Protein AF-A0A9Q0M9B8-F1 (afdb_monomer_lite)

pLDDT: mean 82.97, std 12.27, range [39.94, 95.62]

InterPro domains:
  IPR013057 Amino acid transporter, transmembrane domain [PF01490] (15-236)

Sequence (260 aa):
MPIQSLDRLPPVGDKIPQFFVTTLFIFEGSSVSMSLYKTIRTHHHFRMTFGVLNVGELIVMLFYTSIGFLGYLQYGEDTEGTITSSLPASPLYDAVQLVYAVVVLGTYPIILYVPIQVLWNIIKQKVGPIINGNEWNGVKSQGGARLMIIELVFRALLVVATYLLSVVVPQLDLIISLVGAITSSSVAVMIPSILHTVTFWEQNSNRWARIRLLAVNLVLFAIGLTAFTLGIYFSVSDIIDSYRTIEFINETTLPSSSVG

Foldseek 3Di:
DPQPDPPLDDPCPDCVLLVVLLVLLLLPCQVVLVVVCVVDPDNVQCPDCNRPSNVVSVVSVVVVCVCVVVLCSVQPPNCALDSLVSDDDDPVSVVVVVVVVVVCVVCVVVVVVVVLVVVLLVVCVVCVCVPVPPPCPSPPPPDDPVSVVVSVVVVVVVVVVVVVVCVLFVGPSLVSLLCSLAPSLVPVFQVCLVCQLVVCVVVDPDPVVNVVSNVVSVVSNVVSVCSNVSSNVSSVVVRVVVVVVVVVCVVVVDDDDDPD

Radius of gyration: 24.09 Å; chains: 1; bounding box: 66×55×64 Å

Structure (mmCIF, N/CA/C/O backbone):
data_AF-A0A9Q0M9B8-F1
#
_entry.id   AF-A0A9Q0M9B8-F1
#
loop_
_atom_site.group_PDB
_atom_site.id
_atom_site.type_symbol
_atom_site.label_atom_id
_atom_site.label_alt_id
_atom_site.label_comp_id
_atom_site.label_asym_id
_atom_site.label_entity_id
_atom_site.label_seq_id
_atom_site.pdbx_PDB_ins_code
_atom_site.Cartn_x
_atom_site.Cartn_y
_atom_site.Cartn_z
_atom_site.occupancy
_atom_site.B_iso_or_equiv
_atom_site.auth_seq_id
_atom_site.auth_comp_id
_atom_site.auth_asym_id
_atom_site.auth_atom_id
_atom_site.pdbx_PDB_model_num
ATOM 1 N N . MET A 1 1 ? -18.359 22.771 19.800 1.00 44.75 1 MET A N 1
ATOM 2 C CA . MET A 1 1 ? -17.912 22.130 21.056 1.00 44.75 1 MET A CA 1
ATOM 3 C C . MET A 1 1 ? -16.524 22.662 21.378 1.00 44.75 1 MET A C 1
ATOM 5 O O . MET A 1 1 ? -15.771 22.855 20.430 1.00 44.75 1 MET A O 1
ATOM 9 N N . PRO A 1 2 ? -16.204 23.005 22.639 1.00 44.72 2 PRO A N 1
ATOM 10 C CA . PRO A 1 2 ? -14.882 23.513 22.973 1.00 44.72 2 PRO A CA 1
ATOM 11 C C . PRO A 1 2 ? -13.872 22.376 22.813 1.00 44.72 2 PRO A C 1
ATOM 13 O O . PRO A 1 2 ? -14.145 21.247 23.215 1.00 44.72 2 PRO A O 1
ATOM 16 N N . ILE A 1 3 ? -12.744 22.686 22.183 1.00 47.25 3 ILE A N 1
ATOM 17 C CA . ILE A 1 3 ? -11.628 21.772 21.939 1.00 47.25 3 ILE A CA 1
ATOM 18 C C . ILE A 1 3 ? -11.159 21.275 23.313 1.00 47.25 3 ILE A C 1
ATOM 20 O O . ILE A 1 3 ? -10.572 22.035 24.084 1.00 47.25 3 ILE A O 1
ATOM 24 N N . GLN A 1 4 ? -11.518 20.039 23.667 1.00 48.53 4 GLN A N 1
ATOM 25 C CA . GLN A 1 4 ? -11.123 19.422 24.929 1.00 48.53 4 GLN A CA 1
ATOM 26 C C . GLN A 1 4 ? -9.614 19.153 24.886 1.00 48.53 4 GLN A C 1
ATOM 28 O O . GLN A 1 4 ? -9.164 18.260 24.184 1.00 48.53 4 GLN A O 1
ATOM 33 N N . SER A 1 5 ? -8.871 19.999 25.610 1.00 45.53 5 SER A N 1
ATOM 34 C CA . SER A 1 5 ? -7.514 19.836 26.164 1.00 45.53 5 SER A CA 1
ATOM 35 C C . SER A 1 5 ? -6.510 18.966 25.389 1.00 45.53 5 SER A C 1
ATOM 37 O O . SER A 1 5 ? -6.614 17.742 25.354 1.00 45.53 5 SER A O 1
ATOM 39 N N . LEU A 1 6 ? -5.435 19.621 24.938 1.00 53.81 6 LEU A N 1
ATOM 40 C CA . LEU A 1 6 ? -4.228 19.084 24.286 1.00 53.81 6 LEU A CA 1
ATOM 41 C C . LEU A 1 6 ? -3.428 18.052 25.125 1.00 53.81 6 LEU A C 1
ATOM 43 O O . LEU A 1 6 ? -2.413 17.545 24.659 1.00 53.81 6 LEU A O 1
ATOM 47 N N . ASP A 1 7 ? -3.887 17.735 26.339 1.00 55.84 7 ASP A N 1
ATOM 48 C CA . ASP A 1 7 ? -3.242 16.828 27.300 1.00 55.84 7 ASP A CA 1
ATOM 49 C C . ASP A 1 7 ? -3.644 15.346 27.119 1.00 55.84 7 ASP A C 1
ATOM 51 O O . ASP A 1 7 ? -3.169 14.484 27.853 1.00 55.84 7 ASP A O 1
ATOM 55 N N . ARG A 1 8 ? -4.505 15.027 26.139 1.00 52.62 8 ARG A N 1
ATOM 56 C CA . ARG A 1 8 ? -4.912 13.652 25.766 1.00 52.62 8 ARG A CA 1
ATOM 57 C C . ARG A 1 8 ? -4.178 13.113 24.532 1.00 52.62 8 ARG A C 1
ATOM 59 O O . ARG A 1 8 ? -4.761 12.413 23.707 1.00 52.62 8 ARG A O 1
ATOM 66 N N . LEU A 1 9 ? -2.913 13.486 24.346 1.00 54.88 9 LEU A N 1
ATOM 67 C CA . LEU A 1 9 ? -2.101 12.813 23.335 1.00 54.88 9 LEU A CA 1
ATOM 68 C C . LEU A 1 9 ? -1.782 11.396 23.848 1.00 54.88 9 LEU A C 1
ATOM 70 O O . LEU A 1 9 ? -1.263 11.272 24.961 1.00 54.88 9 LEU A O 1
ATOM 74 N N . PRO A 1 10 ? -2.102 10.343 23.078 1.00 51.56 10 PRO A N 1
ATOM 75 C CA . PRO A 1 10 ? -1.989 8.970 23.538 1.00 51.56 10 PRO A CA 1
ATOM 76 C C . PRO A 1 10 ? -0.513 8.627 23.770 1.00 51.56 10 PRO A C 1
ATOM 78 O O . PRO A 1 10 ? 0.367 9.194 23.105 1.00 51.56 10 PRO A O 1
ATOM 81 N N . PRO A 1 11 ? -0.199 7.699 24.693 1.00 53.38 11 PRO A N 1
ATOM 82 C CA . PRO A 1 11 ? 1.156 7.195 24.843 1.00 53.38 11 PRO A CA 1
ATOM 83 C C . PRO A 1 11 ? 1.584 6.573 23.513 1.00 53.38 11 PRO A C 1
ATOM 85 O O . PRO A 1 11 ? 1.070 5.549 23.076 1.00 53.38 11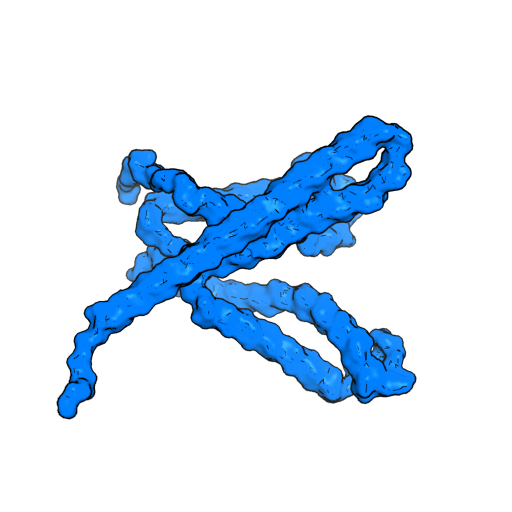 PRO A O 1
ATOM 88 N N . VAL A 1 12 ? 2.535 7.232 22.854 1.00 58.22 12 VAL A N 1
ATOM 89 C CA . VAL A 1 12 ? 2.936 6.950 21.472 1.00 58.22 12 VAL A CA 1
ATOM 90 C C . VAL A 1 12 ? 3.510 5.534 21.309 1.00 58.22 12 VAL A C 1
ATOM 92 O O . VAL A 1 12 ? 3.615 5.085 20.186 1.00 58.22 12 VAL A O 1
ATOM 95 N N . GLY A 1 13 ? 3.849 4.811 22.383 1.00 61.09 13 GLY A N 1
ATOM 96 C CA . GLY A 1 13 ? 4.767 3.664 22.381 1.00 61.09 13 GLY A CA 1
ATOM 97 C C . GLY A 1 13 ? 4.322 2.380 21.671 1.00 61.09 13 GLY A C 1
ATOM 98 O O . GLY A 1 13 ? 5.105 1.835 20.895 1.00 61.09 13 GLY A O 1
ATOM 99 N N . ASP A 1 14 ? 3.104 1.886 21.911 1.00 67.88 14 ASP A N 1
ATOM 100 C CA . ASP A 1 14 ? 2.801 0.474 21.603 1.00 67.88 14 ASP A CA 1
ATOM 101 C C . ASP A 1 14 ? 2.366 0.241 20.146 1.00 67.88 14 ASP A C 1
ATOM 103 O O . ASP A 1 14 ? 2.681 -0.790 19.557 1.00 67.88 14 ASP A O 1
ATOM 107 N N . LYS A 1 15 ? 1.722 1.231 19.513 1.00 74.06 15 LYS A N 1
ATOM 108 C CA . LYS A 1 15 ? 1.210 1.130 18.130 1.00 74.06 15 LYS A CA 1
ATOM 109 C C . LYS A 1 15 ? 2.114 1.769 17.067 1.00 74.06 15 LYS A C 1
ATOM 111 O O . LYS A 1 15 ? 1.730 1.829 15.897 1.00 74.06 15 LYS A O 1
ATOM 116 N N . ILE A 1 16 ? 3.323 2.225 17.424 1.00 80.50 16 ILE A N 1
ATOM 117 C CA . ILE A 1 16 ? 4.287 2.820 16.467 1.00 80.50 16 ILE A CA 1
ATOM 118 C C . ILE A 1 16 ? 4.542 1.911 15.261 1.00 80.50 16 ILE A C 1
ATOM 120 O O . ILE A 1 16 ? 4.527 2.419 14.138 1.00 80.50 16 ILE A O 1
ATOM 124 N N . PRO A 1 17 ? 4.766 0.593 15.432 1.00 78.81 17 PRO A N 1
ATOM 125 C CA . PRO A 1 17 ? 5.054 -0.282 14.301 1.00 78.81 17 PRO A CA 1
ATOM 126 C C . PRO A 1 17 ? 3.867 -0.386 13.337 1.00 78.81 17 PRO A C 1
ATOM 128 O O . PRO A 1 17 ? 4.053 -0.253 12.127 1.00 78.81 17 PRO A O 1
ATOM 131 N N . GLN A 1 18 ? 2.648 -0.540 13.869 1.00 78.69 18 GLN A N 1
ATOM 132 C CA . GLN A 1 18 ? 1.418 -0.591 13.077 1.00 78.69 18 GLN A CA 1
ATOM 133 C C . GLN A 1 18 ? 1.201 0.731 12.324 1.00 78.69 18 GLN A C 1
ATOM 135 O O . GLN A 1 18 ? 0.954 0.722 11.118 1.00 78.69 18 GLN A O 1
ATOM 140 N N . PHE A 1 19 ? 1.378 1.872 13.004 1.00 83.88 19 PHE A N 1
ATOM 141 C CA . PHE A 1 19 ? 1.287 3.206 12.405 1.00 83.88 19 PHE A CA 1
ATOM 142 C C . PHE A 1 19 ? 2.315 3.418 11.290 1.00 83.88 19 PHE A C 1
ATOM 144 O O . PHE A 1 19 ? 1.967 3.899 10.210 1.00 83.88 19 PHE A O 1
ATOM 151 N N . PHE A 1 20 ? 3.576 3.054 11.531 1.00 83.62 20 PHE A N 1
ATOM 152 C CA . PHE A 1 20 ? 4.655 3.204 10.559 1.00 83.62 20 PHE A CA 1
ATOM 153 C C . PHE A 1 20 ? 4.349 2.432 9.276 1.00 83.62 20 PHE A C 1
ATOM 155 O O . PHE A 1 20 ? 4.458 2.975 8.178 1.00 83.62 20 PHE A O 1
ATOM 162 N N . VAL A 1 21 ? 3.908 1.184 9.412 1.00 83.94 21 VAL A N 1
ATOM 163 C CA . VAL A 1 21 ? 3.578 0.330 8.273 1.00 83.94 21 VAL A CA 1
ATOM 164 C C . VAL A 1 21 ? 2.341 0.826 7.527 1.00 83.94 21 VAL A C 1
ATOM 166 O O . VAL A 1 21 ? 2.370 0.915 6.301 1.00 83.94 21 VAL A O 1
ATOM 169 N N . THR A 1 22 ? 1.281 1.211 8.239 1.00 86.50 22 THR A N 1
ATOM 170 C CA . THR A 1 22 ? 0.085 1.797 7.618 1.00 86.50 22 THR A CA 1
ATOM 171 C C . THR A 1 22 ? 0.434 3.088 6.873 1.00 86.50 22 THR A C 1
ATOM 173 O O . THR A 1 22 ? -0.030 3.303 5.756 1.00 86.50 22 THR A O 1
ATOM 176 N N . THR A 1 23 ? 1.328 3.909 7.430 1.00 88.25 23 THR A N 1
ATOM 177 C CA . THR A 1 23 ? 1.835 5.122 6.774 1.00 88.25 23 THR A CA 1
ATOM 178 C C . THR A 1 23 ? 2.631 4.788 5.509 1.00 88.25 23 THR A C 1
ATOM 180 O O . THR A 1 23 ? 2.444 5.417 4.471 1.00 88.25 23 THR A O 1
ATOM 183 N N . LEU A 1 24 ? 3.491 3.767 5.545 1.00 85.69 24 LEU A N 1
ATOM 184 C CA . LEU A 1 24 ? 4.189 3.295 4.345 1.00 85.69 24 LEU A CA 1
ATOM 185 C C . LEU A 1 24 ? 3.225 2.762 3.277 1.00 85.69 24 LEU A C 1
ATOM 187 O O . LEU A 1 24 ? 3.506 2.890 2.087 1.00 85.69 24 LEU A O 1
ATOM 191 N N . PHE A 1 25 ? 2.104 2.167 3.685 1.00 86.88 25 PHE A N 1
ATOM 192 C CA . PHE A 1 25 ? 1.092 1.652 2.769 1.00 86.88 25 PHE A CA 1
ATOM 193 C C . PHE A 1 25 ? 0.305 2.761 2.064 1.00 86.88 25 PHE A C 1
ATOM 195 O O . PHE A 1 25 ? 0.138 2.697 0.850 1.00 86.88 25 PHE A O 1
ATOM 202 N N . ILE A 1 26 ? -0.119 3.812 2.774 1.00 87.94 26 ILE A N 1
ATOM 203 C CA . ILE A 1 26 ? -0.904 4.906 2.166 1.00 87.94 26 ILE A CA 1
ATOM 204 C C . ILE A 1 26 ? -0.119 5.739 1.139 1.00 87.94 26 ILE A C 1
ATOM 206 O O . ILE A 1 26 ? -0.736 6.357 0.275 1.00 87.94 26 ILE A O 1
ATOM 210 N N . PHE A 1 27 ? 1.216 5.748 1.221 1.00 85.25 27 PHE A N 1
ATOM 211 C CA . PHE A 1 27 ? 2.107 6.425 0.266 1.00 85.25 27 PHE A CA 1
ATOM 212 C C . PHE A 1 27 ? 2.654 5.483 -0.819 1.00 85.25 27 PHE A C 1
ATOM 214 O O . PHE A 1 27 ? 3.595 5.814 -1.543 1.00 85.25 27 PHE A O 1
ATOM 221 N N . GLU A 1 28 ? 2.091 4.281 -0.945 1.00 82.00 28 GLU A N 1
ATOM 222 C CA . GLU A 1 28 ? 2.480 3.327 -1.978 1.00 82.00 28 GLU A CA 1
ATOM 223 C C . GLU A 1 28 ? 1.782 3.666 -3.309 1.00 82.00 28 GLU A C 1
ATOM 225 O O . GLU A 1 28 ? 0.616 3.356 -3.530 1.00 82.00 28 GLU A O 1
ATOM 230 N N . GLY A 1 29 ? 2.507 4.328 -4.217 1.00 74.12 29 GLY A N 1
ATOM 231 C CA . GLY A 1 29 ? 2.035 4.691 -5.566 1.00 74.12 29 GLY A CA 1
ATOM 232 C C . GLY A 1 29 ? 2.851 4.064 -6.704 1.00 74.12 29 GLY A C 1
ATOM 233 O O . GLY A 1 29 ? 2.809 4.526 -7.852 1.00 74.12 29 GLY A O 1
ATOM 234 N N . SER A 1 30 ? 3.653 3.038 -6.405 1.00 73.44 30 SER A N 1
ATOM 235 C CA . SER A 1 30 ? 4.734 2.576 -7.285 1.00 73.44 30 SER A CA 1
ATOM 236 C C . SER A 1 30 ? 4.219 2.037 -8.627 1.00 73.44 30 SER A C 1
ATOM 238 O O . SER A 1 30 ? 4.758 2.376 -9.687 1.00 73.44 30 SER A O 1
ATOM 240 N N . SER A 1 31 ? 3.117 1.284 -8.602 1.00 70.81 31 SER A N 1
ATOM 241 C CA . SER A 1 31 ? 2.478 0.694 -9.784 1.00 70.81 31 SER A CA 1
ATOM 242 C C . SER A 1 31 ? 1.896 1.749 -10.735 1.00 70.81 31 SER A C 1
ATOM 244 O O . SER A 1 31 ? 2.038 1.644 -11.959 1.00 70.81 31 SER A O 1
ATOM 246 N N . VAL A 1 32 ? 1.308 2.813 -10.184 1.00 78.38 32 VAL A N 1
ATOM 247 C CA . VAL A 1 32 ? 0.697 3.898 -10.959 1.00 78.38 32 VAL A CA 1
ATOM 248 C C . VAL A 1 32 ? 1.766 4.821 -11.530 1.00 78.38 32 VAL A C 1
ATOM 250 O O . VAL A 1 32 ? 1.643 5.245 -12.680 1.00 78.38 32 VAL A O 1
ATOM 253 N N . SER A 1 33 ? 2.856 5.066 -10.794 1.00 81.12 33 SER A N 1
ATOM 254 C CA . SER A 1 33 ? 3.924 5.982 -11.212 1.00 81.12 33 SER A CA 1
ATOM 255 C C . SER A 1 33 ? 4.476 5.657 -12.608 1.00 81.12 33 SER A C 1
ATOM 257 O O . SER A 1 33 ? 4.617 6.547 -13.445 1.00 81.12 33 SER A O 1
ATOM 259 N N . MET A 1 34 ? 4.698 4.378 -12.925 1.00 82.56 34 MET A N 1
ATOM 260 C CA . MET A 1 34 ? 5.232 3.974 -14.228 1.00 82.56 34 MET A CA 1
ATOM 261 C C . MET A 1 34 ? 4.207 4.145 -15.358 1.00 82.56 34 MET A C 1
ATOM 263 O O . MET A 1 34 ? 4.559 4.543 -16.471 1.00 82.56 34 MET A O 1
ATOM 267 N N . SER A 1 35 ? 2.930 3.866 -15.089 1.00 80.75 35 SER A N 1
ATOM 268 C CA . SER A 1 35 ? 1.851 4.095 -16.060 1.00 80.75 35 SER A CA 1
ATOM 269 C C . SER A 1 35 ? 1.640 5.590 -16.334 1.00 80.75 35 SER A C 1
ATOM 271 O O . SER A 1 35 ? 1.487 6.008 -17.486 1.00 80.75 35 SER A O 1
ATOM 273 N N . LEU A 1 36 ? 1.744 6.409 -15.288 1.00 83.94 36 LEU A N 1
ATOM 274 C CA . LEU A 1 36 ? 1.644 7.856 -15.362 1.00 83.94 36 LEU A CA 1
ATOM 275 C C . LEU A 1 36 ? 2.835 8.452 -16.121 1.00 83.94 36 LEU A C 1
ATOM 277 O O . LEU A 1 36 ? 2.640 9.276 -17.013 1.00 83.94 36 LEU A O 1
ATOM 281 N N . TYR A 1 37 ? 4.054 7.971 -15.851 1.00 85.12 37 TYR A N 1
ATOM 282 C CA . TYR A 1 37 ? 5.265 8.387 -16.561 1.00 85.12 37 TYR A CA 1
ATOM 283 C C . TYR A 1 37 ? 5.132 8.217 -18.076 1.00 85.12 37 TYR A C 1
ATOM 285 O O . TYR A 1 37 ? 5.442 9.138 -18.829 1.00 85.12 37 TYR A O 1
ATOM 293 N N . LYS A 1 38 ? 4.604 7.068 -18.521 1.00 84.00 38 LYS A N 1
ATOM 294 C CA . LYS A 1 38 ? 4.381 6.772 -19.946 1.00 84.00 38 LYS A CA 1
ATOM 295 C C . LYS A 1 38 ? 3.348 7.687 -20.607 1.00 84.00 38 LYS A C 1
ATOM 297 O O . LYS A 1 38 ? 3.382 7.850 -21.821 1.00 84.00 38 LYS A O 1
ATOM 302 N N . THR A 1 39 ? 2.438 8.264 -19.828 1.00 85.88 39 THR A N 1
ATOM 303 C CA . THR A 1 39 ? 1.329 9.082 -20.339 1.00 85.88 39 THR A CA 1
ATOM 304 C C . THR A 1 39 ? 1.688 10.573 -20.399 1.00 85.88 39 THR A C 1
ATOM 306 O O . THR A 1 39 ? 1.111 11.330 -21.178 1.00 85.88 39 THR A O 1
ATOM 309 N N . ILE A 1 40 ? 2.662 11.024 -19.603 1.00 87.50 40 ILE A N 1
ATOM 310 C CA . ILE A 1 40 ? 3.034 12.440 -19.512 1.00 87.50 40 ILE A CA 1
ATOM 311 C C . ILE A 1 40 ? 3.847 12.889 -20.731 1.00 87.50 40 ILE A C 1
ATOM 313 O O . ILE A 1 40 ? 4.888 12.321 -21.048 1.00 87.50 40 ILE A O 1
ATOM 317 N N . ARG A 1 41 ? 3.426 14.001 -21.348 1.00 84.75 41 ARG A N 1
ATOM 318 C CA . ARG A 1 41 ? 4.076 14.603 -22.528 1.00 84.75 41 ARG A CA 1
ATOM 319 C C . ARG A 1 41 ? 5.542 14.995 -22.298 1.00 84.75 41 ARG A C 1
ATOM 321 O O . ARG A 1 41 ? 6.356 14.848 -23.202 1.00 84.75 41 ARG A O 1
ATOM 328 N N . THR A 1 42 ? 5.876 15.487 -21.102 1.00 86.50 42 THR A N 1
ATOM 329 C CA . THR A 1 42 ? 7.230 15.952 -20.757 1.00 86.50 42 THR A CA 1
ATOM 330 C C . THR A 1 42 ? 7.786 15.170 -19.574 1.00 86.50 42 THR A C 1
ATOM 332 O O . THR A 1 42 ? 7.571 15.524 -18.416 1.00 86.50 42 THR A O 1
ATOM 335 N N . HIS A 1 43 ? 8.551 14.120 -19.865 1.00 86.75 43 HIS A N 1
ATOM 336 C CA . HIS A 1 43 ? 9.122 13.222 -18.857 1.00 86.75 43 HIS A CA 1
ATOM 337 C C . HIS A 1 43 ? 10.082 13.914 -17.874 1.00 86.75 43 HIS A C 1
ATOM 339 O O . HIS A 1 43 ? 10.196 13.498 -16.724 1.00 86.75 43 HIS A O 1
ATOM 345 N N . HIS A 1 44 ? 10.740 15.001 -18.285 1.00 83.44 44 HIS A N 1
ATOM 346 C CA . HIS A 1 44 ? 11.653 15.756 -17.422 1.00 83.44 44 HIS A CA 1
ATOM 347 C C . HIS A 1 44 ? 10.938 16.372 -16.202 1.00 83.44 44 HIS A C 1
ATOM 349 O O . HIS A 1 44 ? 11.446 16.288 -15.087 1.00 83.44 44 HIS A O 1
ATOM 355 N N . HIS A 1 45 ? 9.719 16.899 -16.377 1.00 83.88 45 HIS A N 1
ATOM 356 C CA . HIS A 1 45 ? 8.917 17.473 -15.284 1.00 83.88 45 HIS A CA 1
ATOM 357 C C . HIS A 1 45 ? 8.336 16.420 -14.330 1.00 83.88 45 HIS A C 1
ATOM 359 O O . HIS A 1 45 ? 7.813 16.768 -13.276 1.00 83.88 45 HIS A O 1
ATOM 365 N N . PHE A 1 46 ? 8.420 15.132 -14.667 1.00 84.12 46 PHE A N 1
ATOM 366 C CA . PHE A 1 46 ? 7.903 14.069 -13.810 1.00 84.12 46 PHE A CA 1
ATOM 367 C C . PHE A 1 46 ? 8.732 13.890 -12.535 1.00 84.12 46 PHE A C 1
ATOM 369 O O . PHE A 1 46 ? 8.172 13.678 -11.465 1.00 84.12 46 PHE A O 1
ATOM 376 N N . ARG A 1 47 ? 10.064 14.000 -12.654 1.00 80.69 47 ARG A N 1
ATOM 377 C CA . ARG A 1 47 ? 11.032 13.681 -11.586 1.00 80.69 47 ARG A CA 1
ATOM 378 C C . ARG A 1 47 ? 11.644 14.907 -10.902 1.00 80.69 47 ARG A C 1
ATOM 380 O O . ARG A 1 47 ? 12.523 14.748 -10.061 1.00 80.69 47 ARG A O 1
ATOM 387 N N . MET A 1 48 ? 11.246 16.118 -11.289 1.00 86.25 48 MET A N 1
ATOM 388 C CA . MET A 1 48 ? 11.727 17.342 -10.640 1.00 86.25 48 MET A CA 1
ATOM 389 C C . MET A 1 48 ? 11.286 17.419 -9.177 1.00 86.25 48 MET A C 1
ATOM 391 O O . MET A 1 48 ? 10.264 16.849 -8.806 1.00 86.25 48 MET A O 1
ATOM 395 N N . THR A 1 49 ? 11.995 18.211 -8.367 1.00 83.19 49 THR A N 1
ATOM 396 C CA . THR A 1 49 ? 11.639 18.462 -6.960 1.00 83.19 49 THR A CA 1
ATOM 397 C C . THR A 1 49 ? 10.213 18.999 -6.801 1.00 83.19 49 THR A C 1
ATOM 399 O O . THR A 1 49 ? 9.488 18.519 -5.941 1.00 83.19 49 THR A O 1
ATOM 402 N N . PHE A 1 50 ? 9.785 19.913 -7.678 1.00 87.06 50 PHE A N 1
ATOM 403 C CA . PHE A 1 50 ? 8.395 20.386 -7.795 1.00 87.06 50 PHE A CA 1
ATOM 404 C C . PHE A 1 50 ? 7.678 19.759 -9.001 1.00 87.06 50 PHE A C 1
ATOM 406 O O . PHE A 1 50 ? 6.854 20.387 -9.662 1.00 87.06 50 PHE A O 1
ATOM 413 N N . GLY A 1 51 ? 8.068 18.535 -9.348 1.00 87.25 51 GLY A N 1
ATOM 414 C CA . GLY A 1 51 ? 7.497 17.779 -10.449 1.00 87.25 51 GLY A CA 1
ATOM 415 C C . GLY A 1 51 ? 6.145 17.167 -10.106 1.00 87.25 51 GLY A C 1
ATOM 416 O O . GLY A 1 51 ? 5.687 17.203 -8.964 1.00 87.25 51 GLY A O 1
ATOM 417 N N . VAL A 1 52 ? 5.529 16.556 -11.116 1.00 89.19 52 VAL A N 1
ATOM 418 C CA . VAL A 1 52 ? 4.174 15.986 -11.021 1.00 89.19 52 VAL A CA 1
ATOM 419 C C . VAL A 1 52 ? 4.054 14.973 -9.878 1.00 89.19 52 VAL A C 1
ATOM 421 O O . VAL A 1 52 ? 3.065 15.006 -9.152 1.00 89.19 52 VAL A O 1
ATOM 424 N N . LEU A 1 53 ? 5.065 14.117 -9.683 1.00 88.00 53 LEU A N 1
ATOM 425 C CA . LEU A 1 53 ? 5.054 13.120 -8.610 1.00 88.00 53 LEU A CA 1
ATOM 426 C C . LEU A 1 53 ? 5.093 13.754 -7.219 1.00 88.00 53 LEU A C 1
ATOM 428 O O . LEU A 1 53 ? 4.212 13.498 -6.410 1.00 88.00 53 LEU A O 1
ATOM 432 N N . ASN A 1 54 ? 6.086 14.604 -6.951 1.00 89.06 54 ASN A N 1
ATOM 433 C CA . ASN A 1 54 ? 6.284 15.164 -5.614 1.00 89.06 54 ASN A CA 1
ATOM 434 C C . ASN A 1 54 ? 5.130 16.080 -5.196 1.00 89.06 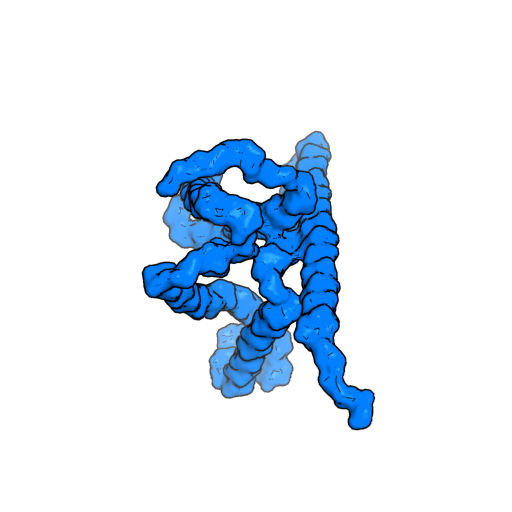54 ASN A C 1
ATOM 436 O O . ASN A 1 54 ? 4.719 16.057 -4.042 1.00 89.06 54 ASN A O 1
ATOM 440 N N . VAL A 1 55 ? 4.596 16.878 -6.128 1.00 91.75 55 VAL A N 1
ATOM 441 C CA . VAL A 1 55 ? 3.435 17.736 -5.849 1.00 91.75 55 VAL A CA 1
ATOM 442 C C . VAL A 1 55 ? 2.180 16.890 -5.633 1.00 91.75 55 VAL A C 1
ATOM 444 O O . VAL A 1 55 ? 1.414 17.182 -4.719 1.00 91.75 55 VAL A O 1
ATOM 447 N N . GLY A 1 56 ? 1.982 15.833 -6.428 1.00 89.81 56 GLY A N 1
ATOM 448 C CA . GLY A 1 56 ? 0.869 14.900 -6.249 1.00 89.81 56 GLY A CA 1
ATOM 449 C C . GLY A 1 56 ? 0.888 14.234 -4.873 1.00 89.81 56 GLY A C 1
ATOM 450 O O . GLY A 1 56 ? -0.095 14.321 -4.141 1.00 89.81 56 GLY A O 1
ATOM 451 N N . GLU A 1 57 ? 2.027 13.657 -4.488 1.00 90.06 57 GLU A N 1
ATOM 452 C CA . GLU A 1 57 ? 2.209 13.030 -3.173 1.00 90.06 57 GLU A CA 1
ATOM 453 C C . GLU A 1 57 ? 2.064 14.031 -2.021 1.00 90.06 57 GLU A C 1
ATOM 455 O O . GLU A 1 57 ? 1.449 13.718 -1.005 1.00 90.06 57 GLU A O 1
ATOM 460 N N . LEU A 1 58 ? 2.553 15.268 -2.177 1.00 92.56 58 LEU A N 1
ATOM 461 C CA . LEU A 1 58 ? 2.376 16.314 -1.167 1.00 92.56 58 LEU A CA 1
ATOM 462 C C . LEU A 1 58 ? 0.896 16.650 -0.947 1.00 92.56 58 LEU A C 1
ATOM 464 O O . LEU A 1 58 ? 0.462 16.804 0.193 1.00 92.56 58 LEU A O 1
ATOM 468 N N . ILE A 1 59 ? 0.112 16.758 -2.021 1.00 93.75 59 ILE A N 1
ATOM 469 C CA . ILE A 1 59 ? -1.329 17.014 -1.920 1.00 93.75 59 ILE A CA 1
ATOM 470 C C . ILE A 1 59 ? -2.003 15.863 -1.166 1.00 93.75 59 ILE A C 1
ATOM 472 O O . ILE A 1 59 ? -2.719 16.109 -0.197 1.00 93.75 59 ILE A O 1
ATOM 476 N N . VAL A 1 60 ? -1.732 14.616 -1.561 1.00 92.00 60 VAL A N 1
ATOM 477 C CA . VAL A 1 60 ? -2.284 13.418 -0.907 1.00 92.00 60 VAL A CA 1
ATOM 478 C C . VAL A 1 60 ? -1.909 13.375 0.578 1.00 92.00 60 VAL A C 1
ATOM 480 O O . VAL A 1 60 ? -2.782 13.195 1.427 1.00 92.00 60 VAL A O 1
ATOM 483 N N . MET A 1 61 ? -0.642 13.639 0.907 1.00 93.50 61 MET A N 1
ATOM 484 C CA . MET A 1 61 ? -0.144 13.718 2.281 1.00 93.50 61 MET A CA 1
ATOM 485 C C . MET A 1 61 ? -0.923 14.735 3.117 1.00 93.50 61 MET A C 1
ATOM 487 O O . MET A 1 61 ? -1.347 14.418 4.229 1.00 93.50 61 MET A O 1
ATOM 491 N N . LEU A 1 62 ? -1.139 15.945 2.593 1.00 95.44 62 LEU A N 1
ATOM 492 C CA . LEU A 1 62 ? -1.874 16.997 3.297 1.00 95.44 62 LEU A CA 1
ATOM 493 C C . LEU A 1 62 ? -3.337 16.612 3.527 1.00 95.44 62 LEU A C 1
ATOM 495 O O . LEU A 1 62 ? -3.856 16.842 4.621 1.00 95.44 62 LEU A O 1
ATOM 499 N N . PHE A 1 63 ? -3.986 16.001 2.533 1.00 94.12 63 PHE A N 1
ATOM 500 C CA . PHE A 1 63 ? -5.360 15.512 2.651 1.00 94.12 63 PHE A CA 1
ATOM 501 C C . PHE A 1 63 ? -5.485 14.419 3.716 1.00 94.12 63 PHE A C 1
ATOM 503 O O . PHE A 1 63 ? -6.300 14.555 4.629 1.00 94.12 63 PHE A O 1
ATOM 510 N N . TYR A 1 64 ? -4.663 13.370 3.648 1.00 92.00 64 TYR A N 1
ATOM 511 C CA . TYR A 1 64 ? -4.704 12.272 4.617 1.00 92.00 64 TYR A CA 1
ATOM 512 C C . TYR A 1 64 ? -4.362 12.737 6.031 1.00 92.00 64 TYR A C 1
ATOM 514 O O . TYR A 1 64 ? -5.070 12.384 6.973 1.00 92.00 64 TYR A O 1
ATOM 522 N N . THR A 1 65 ? -3.347 13.592 6.181 1.00 92.06 65 THR A N 1
ATOM 523 C CA . THR A 1 65 ? -2.965 14.138 7.492 1.00 92.06 65 THR A CA 1
ATOM 524 C C . THR A 1 65 ? -4.080 14.996 8.077 1.00 92.06 65 THR A C 1
ATOM 526 O O . THR A 1 65 ? -4.382 14.885 9.259 1.00 92.06 65 THR A O 1
ATOM 529 N N . SER A 1 66 ? -4.734 15.820 7.254 1.00 92.69 66 SER A N 1
ATOM 530 C CA . SER A 1 66 ? -5.829 16.685 7.699 1.00 92.69 66 SER A CA 1
ATOM 531 C C . SER A 1 66 ? -7.051 15.877 8.133 1.00 92.69 66 SER A C 1
ATOM 533 O O . SER A 1 66 ? -7.612 16.149 9.190 1.00 92.69 66 SER A O 1
ATOM 535 N N . ILE A 1 67 ? -7.442 14.855 7.365 1.00 90.56 67 ILE A N 1
ATOM 536 C CA . ILE A 1 67 ? -8.559 13.970 7.726 1.00 90.56 67 ILE A CA 1
ATOM 537 C C . ILE A 1 67 ? -8.231 13.174 8.995 1.00 90.56 67 ILE A C 1
ATOM 539 O O . ILE A 1 67 ? -9.060 13.123 9.899 1.00 90.56 67 ILE A O 1
ATOM 543 N N . GLY A 1 68 ? -7.025 12.603 9.096 1.00 88.75 68 GLY A N 1
ATOM 544 C CA . GLY A 1 68 ? -6.592 11.866 10.286 1.00 88.75 68 GLY A CA 1
ATOM 545 C C . GLY A 1 68 ? -6.540 12.748 11.535 1.00 88.75 68 GLY A C 1
ATOM 546 O O . GLY A 1 68 ? -7.065 12.372 12.580 1.00 88.75 68 GLY A O 1
ATOM 547 N N . PHE A 1 69 ? -5.984 13.955 11.416 1.00 89.44 69 PHE A N 1
ATOM 548 C CA . PHE A 1 69 ? -5.891 14.912 12.517 1.00 89.44 69 PHE A CA 1
ATOM 549 C C . PHE A 1 69 ? -7.266 15.408 12.980 1.00 89.44 69 PHE A C 1
ATOM 551 O O . PHE A 1 69 ? -7.555 15.389 14.174 1.00 89.44 69 PHE A O 1
ATOM 558 N N . LEU A 1 70 ? -8.136 15.820 12.051 1.00 89.50 70 LEU A N 1
ATOM 559 C CA . LEU A 1 70 ? -9.492 16.273 12.382 1.00 89.50 70 LEU A CA 1
ATOM 560 C C . LEU A 1 70 ? -10.359 15.135 12.934 1.00 89.50 70 LEU A C 1
ATOM 562 O O . LEU A 1 70 ? -11.139 15.364 13.855 1.00 89.50 70 LEU A O 1
ATOM 566 N N . GLY A 1 71 ? -10.206 13.918 12.403 1.00 87.81 71 GLY A N 1
ATOM 567 C CA . GLY A 1 71 ? -10.881 12.727 12.914 1.00 87.81 71 GLY A CA 1
ATOM 568 C C . GLY A 1 71 ? -10.494 12.439 14.362 1.00 87.81 71 GLY A C 1
ATOM 569 O O . GLY A 1 71 ? -11.372 12.296 15.211 1.00 87.81 71 GLY A O 1
ATOM 570 N N . TYR A 1 72 ? -9.194 12.466 14.664 1.00 85.69 72 TYR A N 1
ATOM 571 C CA . TYR A 1 72 ? -8.707 12.279 16.029 1.00 85.69 72 TYR A CA 1
ATOM 572 C C . TYR A 1 72 ? -9.168 13.396 16.976 1.00 85.69 72 TYR A C 1
ATOM 574 O O . TYR A 1 72 ? -9.578 13.118 18.097 1.00 85.69 72 TYR A O 1
ATOM 582 N N . LEU A 1 73 ? -9.176 14.661 16.536 1.00 87.19 73 LEU A N 1
ATOM 583 C CA . LEU A 1 73 ? -9.682 15.770 17.358 1.00 87.19 73 LEU A CA 1
ATOM 584 C C . LEU A 1 73 ? -11.169 15.638 17.715 1.00 87.19 73 LEU A C 1
ATOM 586 O O . LEU A 1 73 ? -11.590 16.164 18.745 1.00 87.19 73 LEU A O 1
ATOM 590 N N . GLN A 1 74 ? -11.963 14.985 16.865 1.00 85.19 74 GLN A N 1
ATOM 591 C CA . GLN A 1 74 ? -13.400 14.828 17.075 1.00 85.19 74 GLN A CA 1
ATOM 592 C C . GLN A 1 74 ? -13.739 13.649 17.998 1.00 85.19 74 GLN A C 1
ATOM 594 O O . GLN A 1 74 ? -14.640 13.787 18.824 1.00 85.19 74 GLN A O 1
ATOM 599 N N . TYR A 1 75 ? -13.051 12.512 17.847 1.00 83.62 75 TYR A N 1
ATOM 600 C CA . TYR A 1 75 ? -13.383 11.258 18.545 1.00 83.62 75 TYR A CA 1
ATOM 601 C C . TYR A 1 75 ? -12.397 10.880 19.660 1.00 83.62 75 TYR A C 1
ATOM 603 O O . TYR A 1 75 ? -12.748 10.123 20.559 1.00 83.62 75 TYR A O 1
ATOM 611 N N . GLY A 1 76 ? -11.183 11.434 19.659 1.00 83.06 76 GLY A N 1
ATOM 612 C CA . GLY A 1 76 ? -10.156 11.136 20.657 1.00 83.06 76 GLY A CA 1
ATOM 613 C C . GLY A 1 76 ? -9.796 9.648 20.704 1.00 83.06 76 GLY A C 1
ATOM 614 O O . GLY A 1 76 ? -9.625 9.006 19.668 1.00 83.06 76 GLY A O 1
ATOM 615 N N . GLU A 1 77 ? -9.699 9.103 21.917 1.00 79.38 77 GLU A N 1
ATOM 616 C CA . GLU A 1 77 ? -9.357 7.693 22.172 1.00 79.38 77 GLU A CA 1
ATOM 617 C C . GLU A 1 77 ? -10.451 6.708 21.719 1.00 79.38 77 GLU A C 1
ATOM 619 O O . GLU A 1 77 ? -10.155 5.542 21.477 1.00 79.38 77 GLU A O 1
ATOM 624 N N . ASP A 1 78 ? -11.694 7.169 21.531 1.00 79.00 78 ASP A N 1
ATOM 625 C CA . ASP A 1 78 ? -12.823 6.338 21.080 1.00 79.00 78 ASP A CA 1
ATOM 626 C C . ASP A 1 78 ? -12.840 6.153 19.545 1.00 79.00 78 ASP A C 1
ATOM 628 O O . ASP A 1 78 ? -13.841 5.744 18.957 1.00 79.00 78 ASP A O 1
ATOM 632 N N . THR A 1 79 ? -11.743 6.491 18.857 1.00 82.06 79 THR A N 1
ATOM 633 C CA . THR A 1 79 ? -11.639 6.359 17.399 1.00 82.06 79 THR A CA 1
ATOM 634 C C . THR A 1 79 ? -11.497 4.889 17.001 1.00 82.06 79 THR A C 1
ATOM 636 O O . THR A 1 79 ? -10.496 4.244 17.311 1.00 82.06 79 THR A O 1
ATOM 639 N N . GLU A 1 80 ? -12.462 4.371 16.243 1.00 83.19 80 GLU A N 1
ATOM 640 C CA . GLU A 1 80 ? -12.377 3.030 15.665 1.00 83.19 80 GLU A CA 1
ATOM 641 C C . GLU A 1 80 ? -11.372 2.946 14.501 1.00 83.19 80 GLU A C 1
ATOM 643 O O . GLU A 1 80 ? -10.968 3.951 13.911 1.00 83.19 80 GLU A O 1
ATOM 648 N N . GLY A 1 81 ? -11.005 1.720 14.103 1.00 77.81 81 GLY A N 1
ATOM 649 C CA . GLY A 1 81 ? -10.051 1.459 13.014 1.00 77.81 81 GLY A CA 1
ATOM 650 C C . GLY A 1 81 ? -10.454 2.034 11.647 1.00 77.81 81 GLY A C 1
ATOM 651 O O . GLY A 1 81 ? -9.610 2.176 10.762 1.00 77.81 81 GLY A O 1
ATOM 652 N N . THR A 1 82 ? -11.723 2.419 11.464 1.00 85.06 82 THR A N 1
ATOM 653 C CA . THR A 1 82 ? -12.153 3.251 10.334 1.00 85.06 82 THR A CA 1
ATOM 654 C C . THR A 1 82 ? -12.988 4.430 10.812 1.00 85.06 82 THR A C 1
ATOM 656 O O . THR A 1 82 ? -13.914 4.270 11.603 1.00 85.06 82 THR A O 1
ATOM 659 N N . ILE A 1 83 ? -12.714 5.617 10.265 1.00 85.56 83 ILE A N 1
ATOM 660 C CA . ILE A 1 83 ? -13.414 6.852 10.652 1.00 85.56 83 ILE A CA 1
ATOM 661 C C . ILE A 1 83 ? -14.922 6.796 10.380 1.00 85.56 83 ILE A C 1
ATOM 663 O O . ILE A 1 83 ? -15.699 7.473 11.045 1.00 85.56 83 ILE A O 1
ATOM 667 N N . THR A 1 84 ? -15.336 5.995 9.396 1.00 85.50 84 THR A N 1
ATOM 668 C CA . THR A 1 84 ? -16.743 5.791 9.045 1.00 85.50 84 THR A CA 1
ATOM 669 C C . THR A 1 84 ? -17.514 5.064 10.133 1.00 85.50 84 THR A C 1
ATOM 671 O O . THR A 1 84 ? -18.699 5.333 10.284 1.00 85.50 84 THR A O 1
ATOM 674 N N . SER A 1 85 ? -16.861 4.177 10.887 1.00 83.69 85 SER A N 1
ATOM 675 C CA . SER A 1 85 ? -17.507 3.465 11.991 1.00 83.69 85 SER A CA 1
ATOM 676 C C . SER A 1 85 ? -17.590 4.311 13.262 1.00 83.69 85 SER A C 1
ATOM 678 O O . SER A 1 85 ? -18.525 4.151 14.034 1.00 83.69 85 SER A O 1
ATOM 680 N N . SER A 1 86 ? -16.696 5.291 13.428 1.00 85.50 86 SER A N 1
ATOM 681 C CA . SER A 1 86 ? -16.768 6.263 14.528 1.00 85.50 86 SER A CA 1
ATOM 682 C C . SER A 1 86 ? -17.902 7.291 14.372 1.00 85.50 86 SER A C 1
ATOM 684 O O . SER A 1 86 ? -18.146 8.075 15.288 1.00 85.50 86 SER A O 1
ATOM 686 N N . LEU A 1 87 ? -18.577 7.356 13.215 1.00 85.50 87 LEU A N 1
ATOM 687 C CA . LEU A 1 87 ? -19.637 8.337 12.972 1.00 85.50 87 LEU A CA 1
ATOM 688 C C . LEU A 1 87 ? -20.859 8.064 13.872 1.00 85.50 87 LEU A C 1
ATOM 690 O O . LEU A 1 87 ? -21.331 6.930 13.938 1.00 85.50 87 LEU A O 1
ATOM 694 N N . PRO A 1 88 ? -21.439 9.088 14.527 1.00 85.50 88 PRO A N 1
ATOM 695 C CA . PRO A 1 88 ? -22.623 8.885 15.349 1.00 85.50 88 PRO A CA 1
ATOM 696 C C . PRO A 1 88 ? -23.845 8.588 14.472 1.00 85.50 88 PRO A C 1
ATOM 698 O O . PRO A 1 88 ? -23.976 9.123 13.370 1.00 85.50 88 PRO A O 1
ATOM 701 N N . ALA A 1 89 ? -24.779 7.789 14.988 1.00 82.06 89 ALA A N 1
ATOM 702 C CA . ALA A 1 89 ? -26.007 7.440 14.280 1.00 82.06 89 ALA A CA 1
ATOM 703 C C . ALA A 1 89 ? -26.874 8.690 14.046 1.00 82.06 89 ALA A C 1
ATOM 705 O O . ALA A 1 89 ? -27.540 9.200 14.952 1.00 82.06 89 ALA A O 1
ATOM 706 N N . SER A 1 90 ? -26.842 9.213 12.821 1.00 90.88 90 SER A N 1
ATOM 707 C CA . SER A 1 90 ? -27.702 10.306 12.375 1.00 90.88 90 SER A CA 1
ATOM 708 C C . SER A 1 90 ? -28.011 10.146 10.887 1.00 90.88 90 SER A C 1
ATOM 710 O O . SER A 1 90 ? -27.134 9.708 10.141 1.00 90.88 90 SER A O 1
ATOM 712 N N . PRO A 1 91 ? -29.184 10.602 10.407 1.00 90.50 91 PRO A N 1
ATOM 713 C CA . PRO A 1 91 ? -29.560 10.447 9.001 1.00 90.50 91 PRO A CA 1
ATOM 714 C C . PRO A 1 91 ? -28.541 11.029 8.008 1.00 90.50 91 PRO A C 1
ATOM 716 O O . PRO A 1 91 ? -28.415 10.545 6.886 1.00 90.50 91 PRO A O 1
ATOM 719 N N . LEU A 1 92 ? -27.809 12.075 8.410 1.00 91.12 92 LEU A N 1
ATOM 720 C CA . LEU A 1 92 ? -26.754 12.671 7.590 1.00 91.12 92 LEU A CA 1
ATOM 721 C C . LEU A 1 92 ? -25.526 11.760 7.517 1.00 91.12 92 LEU A C 1
ATOM 723 O O . LEU A 1 92 ? -24.981 11.554 6.435 1.00 91.12 92 LEU A O 1
ATOM 727 N N . TYR A 1 93 ? -25.087 11.219 8.652 1.00 89.38 93 TYR A N 1
ATOM 728 C CA . TYR A 1 93 ? -23.910 10.353 8.708 1.00 89.38 93 TYR A CA 1
ATOM 729 C C . TYR A 1 93 ? -24.170 8.995 8.048 1.00 89.38 93 TYR A C 1
ATOM 731 O O . TYR A 1 93 ? -23.313 8.519 7.304 1.00 89.38 93 TYR A O 1
ATOM 739 N N . ASP A 1 94 ? -25.381 8.456 8.182 1.00 90.19 94 ASP A N 1
ATOM 740 C CA . ASP A 1 94 ? -25.814 7.254 7.464 1.00 90.19 94 ASP A CA 1
ATOM 741 C C . ASP A 1 94 ? -25.771 7.477 5.943 1.00 90.19 94 ASP A C 1
ATOM 743 O O . ASP A 1 94 ? -25.312 6.620 5.185 1.00 90.19 94 ASP A O 1
ATOM 747 N N . ALA A 1 95 ? -26.183 8.663 5.473 1.00 92.88 95 ALA A N 1
ATOM 748 C CA . ALA A 1 95 ? -26.083 9.023 4.060 1.00 92.88 95 ALA A CA 1
ATOM 749 C C . ALA A 1 95 ? -24.620 9.094 3.585 1.00 92.88 95 ALA A C 1
ATOM 751 O O . ALA A 1 95 ? -24.311 8.622 2.490 1.00 92.88 95 ALA A O 1
ATOM 752 N N . VAL A 1 96 ? -23.706 9.630 4.401 1.00 92.00 96 VAL A N 1
ATOM 753 C CA . VAL A 1 96 ? -22.262 9.641 4.100 1.00 92.00 96 VAL A CA 1
ATOM 754 C C . VAL A 1 96 ? -21.713 8.218 4.011 1.00 92.00 96 VAL A C 1
ATOM 756 O O . VAL A 1 96 ? -20.987 7.905 3.066 1.00 92.00 96 VAL A O 1
ATOM 759 N N . GLN A 1 97 ? -22.087 7.339 4.942 1.00 90.81 97 GLN A N 1
ATOM 760 C CA . GLN A 1 97 ? -21.664 5.940 4.938 1.00 90.81 97 GLN A CA 1
ATOM 761 C C . GLN A 1 97 ? -22.203 5.184 3.715 1.00 90.81 97 GLN A C 1
ATOM 763 O O . GLN A 1 97 ? -21.477 4.401 3.102 1.00 90.81 97 GLN A O 1
ATOM 768 N N . LEU A 1 98 ? -23.439 5.465 3.295 1.00 92.31 98 LEU A N 1
ATOM 769 C CA . LEU A 1 98 ? -24.024 4.893 2.083 1.00 92.31 98 LEU A CA 1
ATOM 770 C C . LEU A 1 98 ? -23.304 5.372 0.817 1.00 92.31 98 LEU A C 1
ATOM 772 O O . LEU A 1 98 ? -22.982 4.563 -0.053 1.00 92.31 98 LEU A O 1
ATOM 776 N N . VAL A 1 99 ? -22.995 6.669 0.718 1.00 94.50 99 VAL A N 1
ATOM 777 C CA . VAL A 1 99 ? -22.190 7.208 -0.391 1.00 94.50 99 VAL A CA 1
ATOM 778 C C . VAL A 1 99 ? -20.801 6.568 -0.406 1.00 94.50 99 VAL A C 1
ATOM 780 O O . VAL A 1 99 ? -20.331 6.157 -1.467 1.00 94.50 99 VAL A O 1
ATOM 783 N N . TYR A 1 100 ? -20.164 6.415 0.757 1.00 92.06 100 TYR A N 1
ATOM 784 C CA . TYR A 1 100 ? -18.879 5.729 0.879 1.00 92.06 100 TYR A CA 1
ATOM 785 C C . TYR A 1 100 ? -18.960 4.270 0.404 1.00 92.06 100 TYR A C 1
ATOM 787 O O . TYR A 1 100 ? -18.114 3.837 -0.378 1.00 92.06 100 TYR A O 1
ATOM 795 N N . ALA A 1 101 ? -20.012 3.535 0.775 1.00 93.00 101 ALA A N 1
ATOM 796 C CA . ALA A 1 101 ? -20.231 2.168 0.304 1.00 93.00 101 ALA A CA 1
ATOM 797 C C . ALA A 1 101 ? -20.354 2.094 -1.229 1.00 93.00 101 ALA A C 1
ATOM 799 O O . ALA A 1 101 ? -19.738 1.230 -1.855 1.00 93.00 101 ALA A O 1
ATOM 800 N N . VA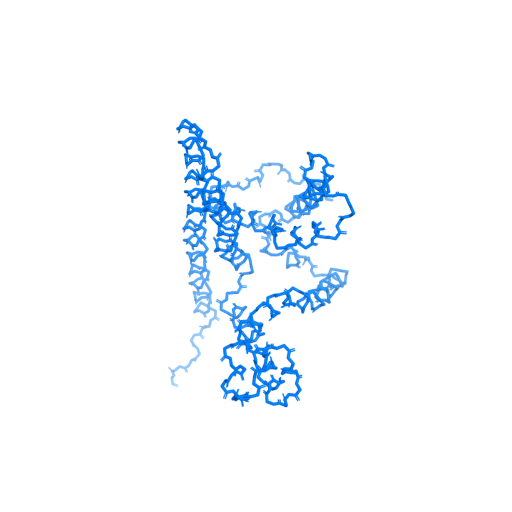L A 1 102 ? -21.076 3.030 -1.857 1.00 95.62 102 VAL A N 1
ATOM 801 C CA . VAL A 1 102 ? -21.174 3.119 -3.327 1.00 95.62 102 VAL A CA 1
ATOM 802 C C . VAL A 1 102 ? -19.804 3.381 -3.962 1.00 95.62 102 VAL A C 1
ATOM 804 O O . VAL A 1 102 ? -19.456 2.741 -4.957 1.00 95.62 102 VAL A O 1
ATOM 807 N N . VAL A 1 103 ? -19.000 4.276 -3.378 1.00 95.12 103 VAL A N 1
ATOM 808 C CA . VAL A 1 103 ? -17.633 4.562 -3.848 1.00 95.12 103 VAL A CA 1
ATOM 809 C C . VAL A 1 103 ? -16.748 3.318 -3.756 1.00 95.12 103 VAL A C 1
ATOM 811 O O . VAL A 1 103 ? -16.063 2.988 -4.727 1.00 95.12 103 VAL A O 1
ATOM 814 N N . VAL A 1 104 ? -16.779 2.594 -2.635 1.00 92.50 104 VAL A N 1
ATOM 815 C CA . VAL A 1 104 ? -15.996 1.362 -2.441 1.00 92.50 104 VAL A CA 1
ATOM 816 C C . VAL A 1 104 ? -16.412 0.281 -3.442 1.00 92.50 104 VAL A C 1
ATOM 818 O O . VAL A 1 104 ? -15.547 -0.308 -4.093 1.00 92.50 104 VAL A O 1
ATOM 821 N N . LEU A 1 105 ? -17.718 0.075 -3.644 1.00 93.44 105 LEU A N 1
ATOM 822 C CA . LEU A 1 105 ? -18.245 -0.878 -4.628 1.00 93.44 105 LEU A CA 1
ATOM 823 C C . LEU A 1 105 ? -17.787 -0.554 -6.056 1.00 93.44 105 LEU A C 1
ATOM 825 O O . LEU A 1 105 ? -17.402 -1.458 -6.797 1.00 93.44 105 LEU A O 1
ATOM 829 N N . GLY A 1 106 ? -17.793 0.726 -6.439 1.00 94.62 106 GLY A N 1
ATOM 830 C CA . GLY A 1 106 ? -17.315 1.165 -7.752 1.00 94.62 106 GLY A CA 1
ATOM 831 C C . GLY A 1 106 ? -15.796 1.059 -7.915 1.00 94.62 106 GLY A C 1
ATOM 832 O O . GLY A 1 106 ? -15.304 0.760 -9.003 1.00 94.62 106 GLY A O 1
ATOM 833 N N . THR A 1 107 ? -15.044 1.263 -6.834 1.00 93.75 107 THR A N 1
ATOM 834 C CA . THR A 1 107 ? -13.574 1.282 -6.858 1.00 93.75 107 THR A CA 1
ATOM 835 C C . THR A 1 107 ? -12.975 -0.127 -6.845 1.00 93.75 107 THR A C 1
ATOM 837 O O . THR A 1 107 ? -11.944 -0.365 -7.474 1.00 93.75 107 THR A O 1
ATOM 840 N N . TYR A 1 108 ? -13.639 -1.091 -6.204 1.00 92.06 108 TYR A N 1
ATOM 841 C CA . TYR A 1 108 ? -13.186 -2.482 -6.117 1.00 92.06 108 TYR A CA 1
ATOM 842 C C . TYR A 1 108 ? -12.807 -3.127 -7.472 1.00 92.06 108 TYR A C 1
ATOM 844 O O . TYR A 1 108 ? -11.672 -3.599 -7.605 1.00 92.06 108 TYR A O 1
ATOM 852 N N . PRO A 1 109 ? -13.661 -3.122 -8.522 1.00 90.81 109 PRO A N 1
ATOM 853 C CA . PRO A 1 109 ? -13.293 -3.700 -9.817 1.00 90.81 109 PRO A CA 1
ATOM 854 C C . PRO A 1 109 ? -12.158 -2.936 -10.513 1.00 90.81 109 PRO A C 1
ATOM 856 O O . PRO A 1 109 ? -11.398 -3.539 -11.273 1.00 90.81 109 PRO A O 1
ATOM 859 N N . ILE A 1 110 ? -12.019 -1.631 -10.252 1.00 90.44 110 ILE A N 1
ATOM 860 C CA . ILE A 1 110 ? -10.956 -0.793 -10.823 1.00 90.44 110 ILE A CA 1
ATOM 861 C C . ILE A 1 110 ? -9.604 -1.182 -10.217 1.00 90.44 110 ILE A C 1
ATOM 863 O O . ILE A 1 110 ? -8.647 -1.394 -10.958 1.00 90.44 110 ILE A O 1
ATOM 867 N N . ILE A 1 111 ? -9.530 -1.348 -8.892 1.00 88.38 111 ILE A N 1
ATOM 868 C CA . ILE A 1 111 ? -8.300 -1.780 -8.210 1.00 88.38 111 ILE A CA 1
ATOM 869 C C . ILE A 1 111 ? -7.898 -3.189 -8.665 1.00 88.38 111 ILE A C 1
ATOM 871 O O . ILE A 1 111 ? -6.722 -3.442 -8.921 1.00 88.38 111 ILE A O 1
ATOM 875 N N . LEU A 1 112 ? -8.862 -4.101 -8.839 1.00 89.00 112 LEU A N 1
ATOM 876 C CA . LEU A 1 112 ? -8.587 -5.467 -9.296 1.00 89.00 112 LEU A CA 1
ATOM 877 C C . LEU A 1 112 ? -8.248 -5.586 -10.786 1.00 89.00 112 LEU A C 1
ATOM 879 O O . LEU A 1 112 ? -7.695 -6.608 -11.196 1.00 89.00 112 LEU A O 1
ATOM 883 N N . TYR A 1 113 ? -8.526 -4.569 -11.600 1.00 88.00 113 TYR A N 1
ATOM 884 C CA . TYR A 1 113 ? -8.293 -4.615 -13.043 1.00 88.00 113 TYR A CA 1
ATOM 885 C C . TYR A 1 113 ? -6.830 -4.917 -13.394 1.00 88.00 113 TYR A C 1
ATOM 887 O O . TYR A 1 113 ? -6.560 -5.847 -14.156 1.00 88.00 113 TYR A O 1
ATOM 895 N N . VAL A 1 114 ? -5.878 -4.177 -12.812 1.00 86.31 114 VAL A N 1
ATOM 896 C CA . VAL A 1 114 ? -4.446 -4.345 -13.116 1.00 86.31 114 VAL A CA 1
ATOM 897 C C . VAL A 1 114 ? -3.913 -5.704 -12.630 1.00 86.31 114 VAL A C 1
ATOM 899 O O . VAL A 1 114 ? -3.328 -6.420 -13.450 1.00 86.31 114 VAL A O 1
ATOM 902 N N . PRO A 1 115 ? -4.142 -6.133 -11.369 1.00 87.06 115 PRO A N 1
ATOM 903 C CA . PRO A 1 115 ? -3.748 -7.465 -10.910 1.00 87.06 115 PRO A CA 1
ATOM 904 C C . PRO A 1 115 ? -4.337 -8.592 -11.760 1.00 87.06 115 PRO A C 1
ATOM 906 O O . PRO A 1 115 ? -3.604 -9.500 -12.151 1.00 87.06 115 PRO A O 1
ATOM 909 N N . ILE A 1 116 ? -5.632 -8.519 -12.101 1.00 90.31 116 ILE A N 1
ATOM 910 C CA . ILE A 1 116 ? -6.290 -9.524 -12.946 1.00 90.31 116 ILE A CA 1
ATOM 911 C C . ILE A 1 116 ? -5.603 -9.601 -14.303 1.00 90.31 116 ILE A C 1
ATOM 913 O O . ILE A 1 116 ? -5.318 -10.700 -14.762 1.00 90.31 116 ILE A O 1
ATOM 917 N N . GLN A 1 117 ? -5.297 -8.471 -14.940 1.00 87.56 117 GLN A N 1
ATOM 918 C CA . GLN A 1 117 ? -4.623 -8.476 -16.238 1.00 87.56 117 GLN A CA 1
ATOM 919 C C . GLN A 1 117 ? -3.239 -9.117 -16.181 1.00 87.56 117 GLN A C 1
ATOM 921 O O . GLN A 1 117 ? -2.904 -9.934 -17.039 1.00 87.56 117 GLN A O 1
ATOM 926 N N . VAL A 1 118 ? -2.437 -8.772 -15.173 1.00 89.06 118 VAL A N 1
ATOM 927 C CA . VAL A 1 118 ? -1.086 -9.324 -15.015 1.00 89.06 118 VAL A CA 1
ATOM 928 C C . VAL A 1 118 ? -1.147 -10.826 -14.733 1.00 89.06 118 VAL A C 1
ATOM 930 O O . VAL A 1 118 ? -0.515 -11.610 -15.444 1.00 89.06 118 VAL A O 1
ATOM 933 N N . LEU A 1 119 ? -1.944 -11.244 -13.747 1.00 91.75 119 LEU A N 1
ATOM 934 C CA . LEU A 1 119 ? -2.082 -12.651 -13.373 1.00 91.75 119 LEU A CA 1
ATOM 935 C C . LEU A 1 119 ? -2.693 -13.479 -14.503 1.00 91.75 119 LEU A C 1
ATOM 937 O O . LEU A 1 119 ? -2.199 -14.565 -14.808 1.00 91.75 119 LEU A O 1
ATOM 941 N N . TRP A 1 120 ? -3.724 -12.956 -15.169 1.00 89.69 120 TRP A N 1
ATOM 942 C CA . TRP A 1 120 ? -4.360 -13.638 -16.287 1.00 89.69 120 TRP A CA 1
ATOM 943 C C . TRP A 1 120 ? -3.392 -13.834 -17.443 1.00 89.69 120 TRP A C 1
ATOM 945 O O . TRP A 1 120 ? -3.344 -14.926 -17.992 1.00 89.69 120 TRP A O 1
ATOM 955 N N . ASN A 1 121 ? -2.559 -12.844 -17.779 1.00 88.00 121 ASN A N 1
ATOM 956 C CA . ASN A 1 121 ? -1.547 -13.003 -18.825 1.00 88.00 121 ASN A CA 1
ATOM 957 C C . ASN A 1 121 ? -0.557 -14.136 -18.504 1.00 88.00 121 ASN A C 1
ATOM 959 O O . ASN A 1 121 ? -0.213 -14.915 -19.394 1.00 88.00 121 ASN A O 1
ATOM 963 N N . ILE A 1 122 ? -0.149 -14.275 -17.239 1.00 89.38 122 ILE A N 1
ATOM 964 C CA . ILE A 1 122 ? 0.736 -15.359 -16.784 1.00 89.38 122 ILE A CA 1
ATOM 965 C C . ILE A 1 122 ? 0.024 -16.719 -16.869 1.00 89.38 122 ILE A C 1
ATOM 967 O O . ILE A 1 122 ? 0.580 -17.684 -17.398 1.00 89.38 122 ILE A O 1
ATOM 971 N N . ILE A 1 123 ? -1.214 -16.810 -16.377 1.00 88.50 123 ILE A N 1
ATOM 972 C CA . ILE A 1 123 ? -2.010 -18.048 -16.388 1.00 88.50 123 ILE A CA 1
ATOM 973 C C . ILE A 1 123 ? -2.325 -18.468 -17.822 1.00 88.50 123 ILE A C 1
ATOM 975 O O . ILE A 1 123 ? -2.134 -19.624 -18.189 1.00 88.50 123 ILE A O 1
ATOM 979 N N . LYS A 1 124 ? -2.743 -17.520 -18.658 1.00 85.62 124 LYS A N 1
ATOM 980 C CA . LYS A 1 124 ? -3.087 -17.721 -20.063 1.00 85.62 124 LYS A CA 1
ATOM 981 C C . LYS A 1 124 ? -1.913 -18.278 -20.865 1.00 85.62 124 LYS A C 1
ATOM 983 O O . LYS A 1 124 ? -2.128 -19.161 -21.687 1.00 85.62 124 LYS A O 1
ATOM 988 N N . GLN A 1 125 ? -0.682 -17.831 -20.608 1.00 83.94 125 GLN A N 1
ATOM 989 C CA . GLN A 1 125 ? 0.509 -18.395 -21.257 1.00 83.94 125 GLN A CA 1
ATOM 990 C C . GLN A 1 125 ? 0.782 -19.851 -20.855 1.00 83.94 125 GLN A C 1
ATOM 992 O O . GLN A 1 125 ? 1.273 -20.619 -21.678 1.00 83.94 125 GLN A O 1
ATOM 997 N N . LYS A 1 126 ? 0.446 -20.247 -19.621 1.00 84.69 126 LYS A N 1
ATOM 998 C CA . LYS A 1 126 ? 0.635 -21.622 -19.128 1.00 84.69 126 LYS A CA 1
ATOM 999 C C . LYS A 1 126 ? -0.494 -22.566 -19.545 1.00 84.69 126 LYS A C 1
ATOM 1001 O O . LYS A 1 126 ? -0.243 -23.702 -19.925 1.00 84.69 126 LYS A O 1
ATOM 1006 N N . VAL A 1 127 ? -1.735 -22.096 -19.470 1.00 83.69 127 VAL A N 1
ATOM 1007 C CA . VAL A 1 127 ? -2.952 -22.886 -19.706 1.00 83.69 127 VAL A CA 1
ATOM 1008 C C . VAL A 1 127 ? -3.330 -22.918 -21.191 1.00 83.69 127 VAL A C 1
ATOM 1010 O O . VAL A 1 127 ? -3.876 -23.908 -21.672 1.00 83.69 127 VAL A O 1
ATOM 1013 N N . GLY A 1 128 ? -3.000 -21.868 -21.944 1.00 78.62 128 GLY A N 1
ATOM 1014 C CA . GLY A 1 128 ? -3.284 -21.751 -23.375 1.00 78.62 128 GLY A CA 1
ATOM 1015 C C . GLY A 1 128 ? -2.790 -22.931 -24.225 1.00 78.62 128 GLY A C 1
ATOM 1016 O O . GLY A 1 128 ? -3.605 -23.514 -24.945 1.00 78.62 128 GLY A O 1
ATOM 1017 N N . PRO A 1 129 ? -1.510 -23.338 -24.111 1.00 79.88 129 PRO A N 1
ATOM 1018 C CA . PRO A 1 129 ? -0.979 -24.509 -24.812 1.00 79.88 129 PRO A CA 1
ATOM 1019 C C . PRO A 1 129 ? -1.672 -25.825 -24.434 1.00 79.88 129 PRO A C 1
ATOM 1021 O O . PRO A 1 129 ? -1.827 -26.700 -25.278 1.00 79.88 129 PRO A O 1
ATOM 1024 N N . ILE A 1 130 ? -2.120 -25.969 -23.182 1.00 80.75 130 ILE A N 1
ATOM 1025 C CA . ILE A 1 130 ? -2.757 -27.199 -22.678 1.00 80.75 130 ILE A CA 1
ATOM 1026 C C . ILE A 1 130 ? -4.154 -27.377 -23.284 1.00 80.75 130 ILE A C 1
ATOM 1028 O O . ILE A 1 130 ? -4.568 -28.491 -23.590 1.00 80.75 130 ILE A O 1
ATOM 1032 N N . ILE A 1 131 ? -4.890 -26.278 -23.457 1.00 76.69 131 ILE A N 1
ATOM 1033 C CA . ILE A 1 131 ? -6.293 -26.323 -23.890 1.00 76.69 131 ILE A CA 1
ATOM 1034 C C . ILE A 1 131 ? -6.425 -26.343 -25.409 1.00 76.69 131 ILE A C 1
ATOM 1036 O O . ILE A 1 131 ? -7.286 -27.054 -25.925 1.00 76.69 131 ILE A O 1
ATOM 1040 N N . ASN A 1 132 ? -5.599 -25.561 -26.110 1.00 72.38 132 ASN A N 1
ATOM 1041 C CA . ASN A 1 132 ? -5.698 -25.383 -27.561 1.00 72.38 132 ASN A CA 1
ATOM 1042 C C . ASN A 1 132 ? -4.599 -26.122 -28.340 1.00 72.38 132 ASN A C 1
ATOM 1044 O O . ASN A 1 132 ? -4.567 -26.048 -29.567 1.00 72.38 132 ASN A O 1
ATOM 1048 N N . GLY A 1 133 ? -3.705 -26.839 -27.650 1.00 71.19 133 GLY A N 1
ATOM 1049 C CA . GLY A 1 133 ? -2.664 -27.654 -28.272 1.00 71.19 133 GLY A CA 1
ATOM 1050 C C . GLY A 1 133 ? -1.833 -26.876 -29.296 1.00 71.19 133 GLY A C 1
ATOM 1051 O O . GLY A 1 133 ? -1.413 -25.742 -29.057 1.00 71.19 133 GLY A O 1
ATOM 1052 N N . ASN A 1 134 ? -1.632 -27.489 -30.464 1.00 61.88 134 ASN A N 1
ATOM 1053 C CA . ASN A 1 134 ? -0.785 -26.986 -31.552 1.00 61.88 134 ASN A CA 1
ATOM 105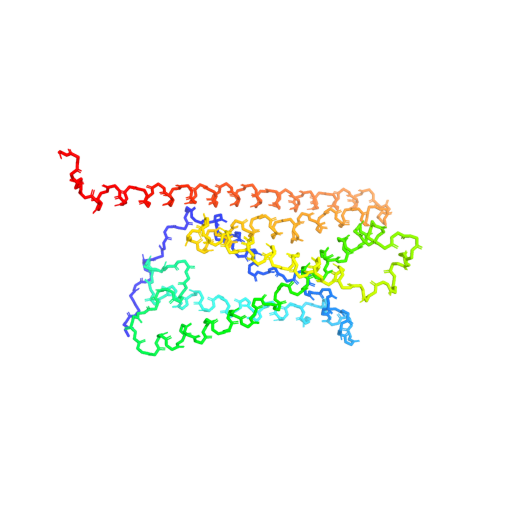4 C C . ASN A 1 134 ? -1.283 -25.665 -32.179 1.00 61.88 134 ASN A C 1
ATOM 1056 O O . ASN A 1 134 ? -0.550 -25.045 -32.943 1.00 61.88 134 ASN A O 1
ATOM 1060 N N . GLU A 1 135 ? -2.507 -25.222 -31.871 1.00 64.75 135 GLU A N 1
ATOM 1061 C CA . GLU A 1 135 ? -3.086 -23.971 -32.383 1.00 64.75 135 GLU A CA 1
ATOM 1062 C C . GLU A 1 135 ? -2.806 -22.759 -31.474 1.00 64.75 135 GLU A C 1
ATOM 1064 O O . GLU A 1 135 ? -3.217 -21.627 -31.763 1.00 64.75 135 GLU A O 1
ATOM 1069 N N . TRP A 1 136 ? -2.086 -22.955 -30.364 1.00 67.25 136 TRP A N 1
ATOM 1070 C CA . TRP A 1 136 ? -1.704 -21.866 -29.473 1.00 67.25 136 TRP A CA 1
ATOM 1071 C C . TRP A 1 136 ? -0.598 -20.987 -30.074 1.00 67.25 136 TRP A C 1
ATOM 1073 O O . TRP A 1 136 ? 0.590 -21.183 -29.845 1.00 67.25 136 TRP A O 1
ATOM 1083 N N . ASN A 1 137 ? -1.001 -19.926 -30.772 1.00 63.06 137 ASN A N 1
ATOM 1084 C CA . ASN A 1 137 ? -0.072 -18.922 -31.302 1.00 63.06 137 ASN A CA 1
ATOM 1085 C C . ASN A 1 137 ? 0.219 -17.752 -30.342 1.00 63.06 137 ASN A C 1
ATOM 1087 O O . ASN A 1 137 ? 0.700 -16.716 -30.795 1.00 63.06 137 ASN A O 1
ATOM 1091 N N . GLY A 1 138 ? -0.105 -17.859 -29.042 1.00 62.94 138 GLY A N 1
ATOM 1092 C CA . GLY A 1 138 ? 0.167 -16.853 -27.990 1.00 62.94 138 GLY A CA 1
ATOM 1093 C C . GLY A 1 138 ? -0.570 -15.506 -28.113 1.00 62.94 138 GLY A C 1
ATOM 1094 O O . GLY A 1 138 ? -0.963 -14.916 -27.111 1.00 62.94 138 GLY A O 1
ATOM 1095 N N . VAL A 1 139 ? -0.817 -15.047 -29.340 1.00 57.06 139 VAL A N 1
ATOM 1096 C CA . VAL A 1 139 ? -1.264 -13.697 -29.699 1.00 57.06 139 VAL A CA 1
ATOM 1097 C C . VAL A 1 139 ? -2.695 -13.698 -30.257 1.00 57.06 139 VAL A C 1
ATOM 1099 O O . VAL A 1 139 ? -3.420 -12.729 -30.064 1.00 57.06 139 VAL A O 1
ATOM 1102 N N . LYS A 1 140 ? -3.153 -14.793 -30.892 1.00 53.06 140 LYS A N 1
ATOM 1103 C CA . LYS A 1 140 ? -4.475 -14.870 -31.564 1.00 53.06 140 LYS A CA 1
ATOM 1104 C C . LYS A 1 140 ? -5.504 -15.806 -30.924 1.00 53.06 140 LYS A C 1
ATOM 1106 O O . LYS A 1 140 ? -6.647 -15.846 -31.366 1.00 53.06 140 LYS A O 1
ATOM 1111 N N . SER A 1 141 ? -5.149 -16.529 -29.866 1.00 60.91 141 SER A N 1
ATOM 1112 C CA . SER A 1 141 ? -6.086 -17.424 -29.177 1.00 60.91 141 SER A CA 1
ATOM 1113 C C . SER A 1 141 ? -7.002 -16.633 -28.228 1.00 60.91 141 SER A C 1
ATOM 1115 O O . SER A 1 141 ? -6.829 -16.656 -27.007 1.00 60.91 141 SER A O 1
ATOM 1117 N N . GLN A 1 142 ? -7.934 -15.863 -28.794 1.00 52.94 142 GLN A N 1
ATOM 1118 C CA . GLN A 1 142 ? -8.859 -14.987 -28.059 1.00 52.94 142 GLN A CA 1
ATOM 1119 C C . GLN A 1 142 ? -10.332 -15.447 -28.062 1.00 52.94 142 GLN A C 1
ATOM 1121 O O . GLN A 1 142 ? -11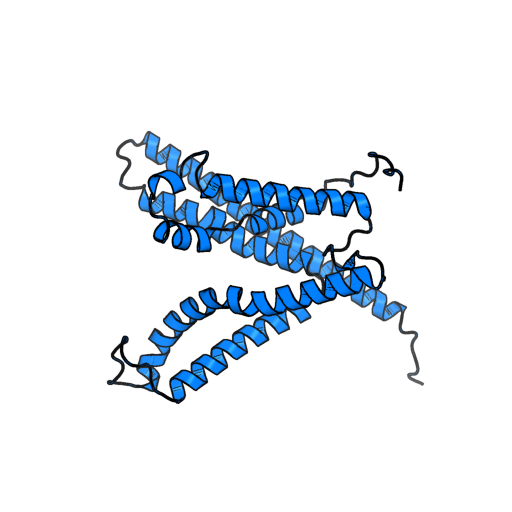.164 -14.752 -27.498 1.00 52.94 142 GLN A O 1
ATOM 1126 N N . GLY A 1 143 ? -10.682 -16.602 -28.641 1.00 57.06 143 GLY A N 1
ATOM 1127 C CA . GLY A 1 143 ? -12.094 -16.897 -28.957 1.00 57.06 143 GLY A CA 1
ATOM 1128 C C . GLY A 1 143 ? -12.705 -18.197 -28.428 1.00 57.06 143 GLY A C 1
ATOM 1129 O O . GLY A 1 143 ? -13.845 -18.488 -28.764 1.00 57.06 143 GLY A O 1
ATOM 1130 N N . GLY A 1 144 ? -11.993 -19.015 -27.649 1.00 73.50 144 GLY A N 1
ATOM 1131 C CA . GLY A 1 144 ? -12.550 -20.289 -27.176 1.00 73.50 144 GLY A CA 1
ATOM 1132 C C . GLY A 1 144 ? -13.472 -20.107 -25.967 1.00 73.50 144 GLY A C 1
ATOM 1133 O O . GLY A 1 144 ? -13.025 -19.578 -24.951 1.00 73.50 144 GLY A O 1
ATOM 1134 N N . ALA A 1 145 ? -14.706 -20.628 -26.015 1.00 79.94 145 ALA A N 1
ATOM 1135 C CA . ALA A 1 145 ? -15.634 -20.630 -24.871 1.00 79.94 145 ALA A CA 1
ATOM 1136 C C . ALA A 1 145 ? -14.987 -21.184 -23.581 1.00 79.94 145 ALA A C 1
ATOM 1138 O O . ALA A 1 145 ? -15.229 -20.683 -22.488 1.00 79.94 145 ALA A O 1
ATOM 1139 N N . ARG A 1 146 ? -14.077 -22.162 -23.712 1.00 80.81 146 ARG A N 1
ATOM 1140 C CA . ARG A 1 146 ? -13.298 -22.728 -22.597 1.00 80.81 146 ARG A CA 1
ATOM 1141 C C . ARG A 1 146 ? -12.375 -21.707 -21.922 1.00 80.81 146 ARG A C 1
ATOM 1143 O O . ARG A 1 146 ? -12.316 -21.668 -20.700 1.00 80.81 146 ARG A O 1
ATOM 1150 N N . LEU A 1 147 ? -11.679 -20.870 -22.696 1.00 83.69 147 LEU A N 1
ATOM 1151 C CA . LEU A 1 147 ? -10.799 -19.825 -22.156 1.00 83.69 147 LEU A CA 1
ATOM 1152 C C . LEU A 1 147 ? -11.603 -18.752 -21.415 1.00 83.69 147 LEU A C 1
ATOM 1154 O O . LEU A 1 147 ? -11.171 -18.320 -20.352 1.00 83.69 147 LEU A O 1
ATOM 1158 N N . MET A 1 148 ? -12.779 -18.376 -21.931 1.00 84.38 148 MET A N 1
ATOM 1159 C CA . MET A 1 148 ? -13.679 -17.430 -21.257 1.00 84.38 148 MET A CA 1
ATOM 1160 C C . MET A 1 148 ? -14.199 -17.982 -19.926 1.00 84.38 148 MET A C 1
ATOM 1162 O O . MET A 1 148 ? -14.196 -17.267 -18.928 1.00 84.38 148 MET A O 1
ATOM 1166 N N . ILE A 1 149 ? -14.599 -19.258 -19.887 1.00 88.62 149 ILE A N 1
ATOM 1167 C CA . ILE A 1 149 ? -15.044 -19.909 -18.645 1.00 88.62 149 ILE A CA 1
ATOM 1168 C C . ILE A 1 149 ? -13.908 -19.934 -17.619 1.00 88.62 149 ILE A C 1
ATOM 1170 O O . ILE A 1 149 ? -14.129 -19.610 -16.458 1.00 88.62 149 ILE A O 1
ATOM 1174 N N . ILE A 1 150 ? -12.685 -20.267 -18.034 1.00 89.31 150 ILE A N 1
ATOM 1175 C CA . ILE A 1 150 ? -11.532 -20.300 -17.123 1.00 89.31 150 ILE A CA 1
ATOM 1176 C C . ILE A 1 150 ? -11.176 -18.899 -16.629 1.00 89.31 150 ILE A C 1
ATOM 1178 O O . ILE A 1 150 ? -10.862 -18.741 -15.453 1.00 89.31 150 ILE A O 1
ATOM 1182 N N . GLU A 1 151 ? -11.268 -17.881 -17.487 1.00 90.19 151 GLU A N 1
ATOM 1183 C CA . GLU A 1 151 ? -11.091 -16.490 -17.069 1.00 90.19 151 GLU A CA 1
ATOM 1184 C C . GLU A 1 151 ? -12.135 -16.087 -16.020 1.00 90.19 151 GLU A C 1
ATOM 1186 O O . GLU A 1 151 ? -11.793 -15.478 -15.008 1.00 90.19 151 GLU A O 1
ATOM 1191 N N . LEU A 1 152 ? -13.402 -16.458 -16.231 1.00 91.25 152 LEU A N 1
ATOM 1192 C CA . LEU A 1 152 ? -14.487 -16.169 -15.297 1.00 91.25 152 LEU A CA 1
ATOM 1193 C C . LEU A 1 152 ? -14.287 -16.888 -13.958 1.00 91.25 152 LEU A C 1
ATOM 1195 O O . LEU A 1 152 ? -14.425 -16.262 -12.911 1.00 91.25 152 LEU A O 1
ATOM 1199 N N . VAL A 1 153 ? -13.915 -18.171 -13.983 1.00 93.44 153 VAL A N 1
ATOM 1200 C CA . VAL A 1 153 ? -13.601 -18.947 -12.773 1.00 93.44 153 VAL A CA 1
ATOM 1201 C C . VAL A 1 153 ? -12.419 -18.328 -12.033 1.00 93.44 153 VAL A C 1
ATOM 1203 O O . VAL A 1 153 ? -12.486 -18.151 -10.822 1.00 93.44 153 VAL A O 1
ATOM 1206 N N . PHE A 1 154 ? -11.363 -17.934 -12.744 1.00 92.69 154 PHE A N 1
ATOM 1207 C CA . PHE A 1 154 ? -10.214 -17.256 -12.149 1.00 92.69 154 PHE A CA 1
ATOM 1208 C C . PHE A 1 154 ? -10.615 -15.939 -11.465 1.00 92.69 154 PHE A C 1
ATOM 1210 O O . PHE A 1 154 ? -10.250 -15.707 -10.313 1.00 92.69 154 PHE A O 1
ATOM 1217 N N . ARG A 1 155 ? -11.413 -15.101 -12.138 1.00 92.94 155 ARG A N 1
ATOM 1218 C CA . ARG A 1 155 ? -11.934 -13.851 -11.562 1.00 92.94 155 ARG A CA 1
ATOM 1219 C C . ARG A 1 155 ? -12.812 -14.118 -10.337 1.00 92.94 155 ARG A C 1
ATOM 1221 O O . ARG A 1 155 ? -12.639 -13.452 -9.322 1.00 92.94 155 ARG A O 1
ATOM 1228 N N . ALA A 1 156 ? -13.705 -15.106 -10.404 1.00 93.81 156 ALA A N 1
ATOM 1229 C CA . ALA A 1 156 ? -14.561 -15.491 -9.285 1.00 93.81 156 ALA A CA 1
ATOM 1230 C C . ALA A 1 156 ? -13.742 -15.984 -8.082 1.00 93.81 156 ALA A C 1
ATOM 1232 O O . ALA A 1 156 ? -14.012 -15.575 -6.956 1.00 93.81 156 ALA A O 1
ATOM 1233 N N . LEU A 1 157 ? -12.701 -16.791 -8.312 1.00 94.75 157 LEU A N 1
ATOM 1234 C CA . LEU A 1 157 ? -11.797 -17.262 -7.260 1.00 94.75 157 LEU A CA 1
ATOM 1235 C C . LEU A 1 157 ? -11.070 -16.110 -6.562 1.00 94.75 157 LEU A C 1
ATOM 1237 O O . LEU A 1 157 ? -10.944 -16.138 -5.341 1.00 94.75 157 LEU A O 1
ATOM 1241 N N . LEU A 1 158 ? -10.629 -15.088 -7.302 1.00 92.25 158 LEU A N 1
ATOM 1242 C CA . LEU A 1 158 ? -10.014 -13.902 -6.699 1.00 92.25 158 LEU A CA 1
ATOM 1243 C C . LEU A 1 158 ? -10.995 -13.141 -5.801 1.00 92.25 158 LEU A C 1
ATOM 1245 O O . LEU A 1 158 ? -10.632 -12.767 -4.688 1.00 92.25 158 LEU A O 1
ATOM 1249 N N . VAL A 1 159 ? -12.239 -12.954 -6.249 1.00 93.00 159 VAL A N 1
ATOM 1250 C CA . VAL A 1 159 ? -13.273 -12.283 -5.444 1.00 93.00 159 VAL A CA 1
ATOM 1251 C C . VAL A 1 159 ? -13.578 -13.086 -4.179 1.00 93.00 159 VAL A C 1
ATOM 1253 O O . VAL A 1 159 ? -13.566 -12.531 -3.080 1.00 93.00 159 VAL A O 1
ATOM 1256 N N . VAL A 1 160 ? -13.761 -14.404 -4.307 1.00 94.19 160 VAL A N 1
ATOM 1257 C CA . VAL A 1 160 ? -13.974 -15.301 -3.161 1.00 94.19 160 VAL A CA 1
ATOM 1258 C C . VAL A 1 160 ? -12.792 -15.249 -2.195 1.00 94.19 160 VAL A C 1
ATOM 1260 O O . VAL A 1 160 ? -13.008 -15.156 -0.993 1.00 94.19 160 VAL A O 1
ATOM 1263 N N . ALA A 1 161 ? -11.552 -15.236 -2.687 1.00 91.75 161 ALA A N 1
ATOM 1264 C CA . ALA A 1 161 ? -10.372 -15.119 -1.833 1.00 91.75 161 ALA A CA 1
ATOM 1265 C C . ALA A 1 161 ? -10.365 -13.805 -1.031 1.00 91.75 161 ALA A C 1
ATOM 1267 O O . ALA A 1 161 ? -10.105 -13.830 0.171 1.00 91.75 161 ALA A O 1
ATOM 1268 N N . THR A 1 162 ? -10.705 -12.670 -1.656 1.00 90.25 162 THR A N 1
ATOM 1269 C CA . THR A 1 162 ? -10.811 -11.389 -0.930 1.00 90.25 162 THR A CA 1
ATOM 1270 C C . THR A 1 162 ? -11.948 -11.381 0.092 1.00 90.25 162 THR A C 1
ATOM 1272 O O . THR A 1 162 ? -11.787 -10.827 1.175 1.00 90.25 162 THR A O 1
ATOM 1275 N N . TYR A 1 163 ? -13.068 -12.044 -0.210 1.00 90.06 163 TYR A N 1
ATOM 1276 C CA . TYR A 1 163 ? -14.176 -12.200 0.731 1.00 90.06 163 TYR A CA 1
ATOM 1277 C C . TYR A 1 163 ? -13.779 -13.062 1.936 1.00 90.06 163 TYR A C 1
ATOM 1279 O O . TYR A 1 163 ? -14.003 -12.663 3.073 1.00 90.06 163 TYR A O 1
ATOM 1287 N N . LEU A 1 164 ? -13.121 -14.203 1.704 1.00 91.19 164 LEU A N 1
ATOM 1288 C CA . LEU A 1 164 ? -12.627 -15.068 2.777 1.00 91.19 164 LEU A CA 1
ATOM 1289 C C . LEU A 1 164 ? -11.631 -14.334 3.681 1.00 91.19 164 LEU A C 1
ATOM 1291 O O . LEU A 1 164 ? -11.715 -14.464 4.898 1.00 91.19 164 LEU A O 1
ATOM 1295 N N . LEU A 1 165 ? -10.737 -13.520 3.110 1.00 86.44 165 LEU A N 1
ATOM 1296 C CA . LEU A 1 165 ? -9.812 -12.700 3.897 1.00 86.44 165 LEU A CA 1
ATOM 1297 C C . LEU A 1 165 ? -10.558 -11.714 4.811 1.00 86.44 165 LEU A C 1
ATOM 1299 O O . LEU A 1 165 ? -10.187 -11.564 5.971 1.00 86.44 165 LEU A O 1
ATOM 1303 N N . SER A 1 166 ? -11.635 -11.101 4.313 1.00 85.88 166 SER A N 1
ATOM 1304 C CA . SER A 1 166 ? -12.485 -10.202 5.103 1.00 85.88 166 SER A CA 1
ATOM 1305 C C . SER A 1 166 ? -13.241 -10.912 6.231 1.00 85.88 166 SER A C 1
ATOM 1307 O O . SER A 1 166 ? -13.574 -10.267 7.217 1.00 85.88 166 SER A O 1
ATOM 1309 N N . VAL A 1 167 ? -13.538 -12.208 6.096 1.00 86.94 167 VAL A N 1
ATOM 1310 C CA . VAL A 1 167 ? -14.170 -13.006 7.162 1.00 86.94 167 VAL A CA 1
ATOM 1311 C C . VAL A 1 167 ? -13.144 -13.418 8.223 1.00 86.94 167 VAL A C 1
ATOM 1313 O O . VAL A 1 167 ? -13.472 -13.485 9.402 1.00 86.94 167 VAL A O 1
ATOM 1316 N N . VAL A 1 168 ? -11.900 -13.685 7.812 1.00 84.56 168 VAL A N 1
ATOM 1317 C CA . VAL A 1 168 ? -10.815 -14.165 8.687 1.00 84.56 168 VAL A CA 1
ATOM 1318 C C . VAL A 1 168 ? -10.154 -13.053 9.503 1.00 84.56 168 VAL A C 1
ATOM 1320 O O . VAL A 1 168 ? -9.460 -13.351 10.470 1.00 84.56 168 VAL A O 1
ATOM 1323 N N . VAL A 1 169 ? -10.322 -11.778 9.171 1.00 80.38 169 VAL A N 1
ATOM 1324 C CA . VAL A 1 169 ? -9.780 -10.689 9.994 1.00 80.38 169 VAL A CA 1
ATOM 1325 C C . VAL A 1 169 ? -10.872 -9.635 10.193 1.00 80.38 169 VAL A C 1
ATOM 1327 O O . VAL A 1 169 ? -11.173 -8.895 9.261 1.00 80.38 169 VAL A O 1
ATOM 1330 N N . PRO A 1 170 ? -11.493 -9.559 11.385 1.00 72.00 170 PRO A N 1
ATOM 1331 C CA . PRO A 1 170 ? -12.643 -8.684 11.621 1.00 72.00 170 PRO A CA 1
ATOM 1332 C C . PRO A 1 170 ? -12.270 -7.196 11.723 1.00 72.00 170 PRO A C 1
ATOM 1334 O O . PRO A 1 170 ? -13.138 -6.338 11.584 1.00 72.00 170 PRO A O 1
ATOM 1337 N N . GLN A 1 171 ? -10.991 -6.876 11.951 1.00 82.94 171 GLN A N 1
ATOM 1338 C CA . GLN A 1 171 ? -10.494 -5.506 12.099 1.00 82.94 171 GLN A CA 1
ATOM 1339 C C . GLN A 1 171 ? -9.744 -5.049 10.840 1.00 82.94 171 GLN A C 1
ATOM 1341 O O . GLN A 1 171 ? -8.711 -5.608 10.467 1.00 82.94 171 GLN A O 1
ATOM 1346 N N . LEU A 1 172 ? -10.277 -4.025 10.166 1.00 84.75 172 LEU A N 1
ATOM 1347 C CA . LEU A 1 172 ? -9.762 -3.541 8.879 1.00 84.75 172 LEU A CA 1
ATOM 1348 C C . LEU A 1 172 ? -8.368 -2.906 8.983 1.00 84.75 172 LEU A C 1
ATOM 1350 O O . LEU A 1 172 ? -7.551 -3.074 8.080 1.00 84.75 172 LEU A O 1
ATOM 1354 N N . ASP A 1 173 ? -8.076 -2.204 10.072 1.00 84.94 173 ASP A N 1
ATOM 1355 C CA . ASP A 1 173 ? -6.780 -1.573 10.336 1.00 84.94 173 ASP A CA 1
ATOM 1356 C C . ASP A 1 173 ? -5.651 -2.604 10.498 1.00 84.94 173 ASP A C 1
ATOM 1358 O O . ASP A 1 173 ? -4.540 -2.380 10.008 1.00 84.94 173 ASP A O 1
ATOM 1362 N N . LEU A 1 174 ? -5.941 -3.766 11.096 1.00 85.62 174 LEU A N 1
ATOM 1363 C CA . LEU A 1 174 ? -5.004 -4.891 11.174 1.00 85.62 174 LEU A CA 1
ATOM 1364 C C . LEU A 1 174 ? -4.732 -5.510 9.797 1.00 85.62 174 LEU A C 1
ATOM 1366 O O . LEU A 1 174 ? -3.579 -5.809 9.483 1.00 85.62 174 LEU A O 1
ATOM 1370 N N . ILE A 1 175 ? -5.754 -5.650 8.937 1.00 87.62 175 ILE A N 1
ATOM 1371 C CA . ILE A 1 175 ? -5.554 -6.106 7.546 1.00 87.62 175 ILE A CA 1
ATOM 1372 C C . ILE A 1 175 ? -4.664 -5.122 6.790 1.00 87.62 175 ILE A C 1
ATOM 1374 O O . ILE A 1 175 ? -3.720 -5.540 6.122 1.00 87.62 175 ILE A O 1
ATOM 1378 N N . ILE A 1 176 ? -4.964 -3.824 6.880 1.00 88.88 176 ILE A N 1
ATOM 1379 C CA . ILE A 1 176 ? -4.213 -2.775 6.183 1.00 88.88 176 ILE A CA 1
ATOM 1380 C C . ILE A 1 176 ? -2.752 -2.783 6.635 1.00 88.88 176 ILE A C 1
ATOM 1382 O O . ILE A 1 176 ? -1.855 -2.723 5.793 1.00 88.88 176 ILE A O 1
ATOM 1386 N N . SER A 1 177 ? -2.504 -2.920 7.940 1.00 89.25 177 SER A N 1
ATOM 1387 C CA . SER A 1 177 ? -1.143 -2.998 8.467 1.00 89.25 177 SER A CA 1
ATOM 1388 C C . SER A 1 177 ? -0.425 -4.275 8.022 1.00 89.25 177 SER A C 1
ATOM 1390 O O . SER A 1 177 ? 0.694 -4.198 7.523 1.00 89.25 177 SER A O 1
ATOM 1392 N N . LEU A 1 178 ? -1.075 -5.442 8.079 1.00 90.19 178 LEU A N 1
ATOM 1393 C CA . LEU A 1 178 ? -0.479 -6.708 7.641 1.00 90.19 178 LEU A CA 1
ATOM 1394 C C . LEU A 1 178 ? -0.134 -6.695 6.146 1.00 90.19 178 LEU A C 1
ATOM 1396 O O . LEU A 1 178 ? 0.973 -7.067 5.749 1.00 90.19 178 LEU A O 1
ATOM 1400 N N . VAL A 1 179 ? -1.081 -6.263 5.309 1.00 89.50 179 VAL A N 1
ATOM 1401 C CA . VAL A 1 179 ? -0.875 -6.160 3.862 1.00 89.50 179 VAL A CA 1
ATOM 1402 C C . VAL A 1 179 ? 0.229 -5.148 3.582 1.00 89.50 179 VAL A C 1
ATOM 1404 O O . VAL A 1 179 ? 1.169 -5.496 2.878 1.00 89.50 179 VAL A O 1
ATOM 1407 N N . GLY A 1 180 ? 0.198 -3.966 4.203 1.00 88.50 180 GLY A N 1
ATOM 1408 C CA . GLY A 1 180 ? 1.254 -2.961 4.091 1.00 88.50 180 GLY A CA 1
ATOM 1409 C C . GLY A 1 180 ? 2.634 -3.473 4.508 1.00 88.50 180 GLY A C 1
ATOM 1410 O O . GLY A 1 180 ? 3.626 -3.212 3.821 1.00 88.50 180 GLY A O 1
ATOM 1411 N N . ALA A 1 181 ? 2.707 -4.266 5.580 1.00 90.69 181 ALA A N 1
ATOM 1412 C CA . ALA A 1 181 ? 3.952 -4.851 6.070 1.00 90.69 181 ALA A CA 1
ATOM 1413 C C . ALA A 1 181 ? 4.558 -5.777 5.024 1.00 90.69 181 ALA A C 1
ATOM 1415 O O . ALA A 1 181 ? 5.769 -5.772 4.841 1.00 90.69 181 ALA A O 1
ATOM 1416 N N . ILE A 1 182 ? 3.732 -6.551 4.321 1.00 91.44 182 ILE A N 1
ATOM 1417 C CA . ILE A 1 182 ? 4.181 -7.510 3.312 1.00 91.44 182 ILE A CA 1
ATOM 1418 C C . ILE A 1 182 ? 4.463 -6.802 1.984 1.00 91.44 182 ILE A C 1
ATOM 1420 O O . ILE A 1 182 ? 5.544 -6.961 1.411 1.00 91.44 182 ILE A O 1
ATOM 1424 N N . THR A 1 183 ? 3.503 -6.030 1.474 1.00 89.81 183 THR A N 1
ATOM 1425 C CA . THR A 1 183 ? 3.546 -5.467 0.122 1.00 89.81 183 THR A CA 1
ATOM 1426 C C . THR A 1 183 ? 4.422 -4.229 0.050 1.00 89.81 183 THR A C 1
ATOM 1428 O O . THR A 1 183 ? 5.299 -4.172 -0.809 1.00 89.81 183 THR A O 1
ATOM 1431 N N . SER A 1 184 ? 4.245 -3.256 0.946 1.00 88.50 184 SER A N 1
ATOM 1432 C CA . SER A 1 184 ? 4.959 -1.979 0.853 1.00 88.50 184 SER A CA 1
ATOM 1433 C C . SER A 1 184 ? 6.425 -2.118 1.231 1.00 88.50 184 SER A C 1
ATOM 1435 O O . SER A 1 184 ? 7.275 -1.573 0.535 1.00 88.50 184 SER A O 1
ATOM 1437 N N . SER A 1 185 ? 6.776 -2.905 2.250 1.00 90.12 185 SER A N 1
ATOM 1438 C CA . SER A 1 185 ? 8.195 -3.163 2.552 1.00 90.12 185 SER A CA 1
ATOM 1439 C C . SER A 1 185 ? 8.916 -3.845 1.375 1.00 90.12 185 SER A C 1
ATOM 1441 O O . SER A 1 185 ? 10.027 -3.450 1.005 1.00 90.12 185 SER A O 1
ATOM 1443 N N . SER A 1 186 ? 8.242 -4.798 0.719 1.00 90.75 186 SER A N 1
ATOM 1444 C CA . SER A 1 186 ? 8.766 -5.521 -0.437 1.00 90.75 186 SER A CA 1
ATOM 1445 C C . SER A 1 186 ? 8.906 -4.608 -1.654 1.00 90.75 186 SER A C 1
ATOM 1447 O O . SER A 1 186 ? 9.988 -4.510 -2.229 1.00 90.75 186 SER A O 1
ATOM 1449 N N . VAL A 1 187 ? 7.830 -3.930 -2.057 1.00 89.19 187 VAL A N 1
ATOM 1450 C CA . VAL A 1 187 ? 7.755 -3.183 -3.323 1.00 89.19 187 VAL A CA 1
ATOM 1451 C C . VAL A 1 187 ? 8.331 -1.774 -3.210 1.00 89.19 187 VAL A C 1
ATOM 1453 O O . VAL A 1 187 ? 8.984 -1.322 -4.148 1.00 89.19 187 VAL A O 1
ATOM 1456 N N . ALA A 1 188 ? 8.145 -1.084 -2.085 1.00 86.88 188 ALA A N 1
ATOM 1457 C CA . ALA A 1 188 ? 8.624 0.288 -1.923 1.00 86.88 188 ALA A CA 1
ATOM 1458 C C . ALA A 1 188 ? 10.107 0.352 -1.532 1.00 86.88 188 ALA A C 1
ATOM 1460 O O . ALA A 1 188 ? 10.791 1.302 -1.912 1.00 86.88 188 ALA A O 1
ATOM 1461 N N . VAL A 1 189 ? 10.623 -0.648 -0.801 1.00 88.44 189 VAL A N 1
ATOM 1462 C CA . VAL A 1 189 ? 11.986 -0.592 -0.243 1.00 88.44 189 VAL A CA 1
ATOM 1463 C C . VAL A 1 189 ? 12.880 -1.721 -0.751 1.00 88.44 189 VAL A C 1
ATOM 1465 O O . VAL A 1 189 ? 13.915 -1.450 -1.368 1.00 88.44 189 VAL A O 1
ATOM 1468 N N . MET A 1 190 ? 12.513 -2.986 -0.529 1.00 92.62 190 MET A N 1
ATOM 1469 C CA . MET A 1 190 ? 13.409 -4.119 -0.802 1.00 92.62 190 MET A CA 1
ATOM 1470 C C . MET A 1 190 ? 13.683 -4.306 -2.300 1.00 92.62 190 MET A C 1
ATOM 1472 O O . MET A 1 190 ? 14.844 -4.368 -2.710 1.00 92.62 190 MET A O 1
ATOM 1476 N N . ILE A 1 191 ? 12.637 -4.352 -3.130 1.00 92.62 191 ILE A N 1
ATOM 1477 C CA . ILE A 1 191 ? 12.750 -4.548 -4.581 1.00 92.62 191 ILE A CA 1
ATOM 1478 C C . ILE A 1 191 ? 13.555 -3.409 -5.231 1.00 92.62 191 ILE A C 1
ATOM 1480 O O . ILE A 1 191 ? 14.523 -3.719 -5.929 1.00 92.62 191 ILE A O 1
ATOM 1484 N N . PRO A 1 192 ? 13.264 -2.112 -4.990 1.00 90.62 192 PRO A N 1
ATOM 1485 C CA . PRO A 1 192 ? 14.068 -1.020 -5.532 1.00 90.62 192 PRO A CA 1
ATOM 1486 C C . PRO A 1 192 ? 15.529 -1.075 -5.087 1.00 90.62 192 PRO A C 1
ATOM 1488 O O . PRO A 1 192 ? 16.410 -0.822 -5.902 1.00 90.62 192 PRO A O 1
ATOM 1491 N N . SER A 1 193 ? 15.809 -1.465 -3.839 1.00 92.56 193 SER A N 1
ATOM 1492 C CA . SER A 1 193 ? 17.183 -1.588 -3.324 1.00 92.56 193 SER A CA 1
ATOM 1493 C C . SER A 1 193 ? 17.975 -2.685 -4.042 1.00 92.56 193 SER A C 1
ATOM 1495 O O . SER A 1 193 ? 19.138 -2.483 -4.413 1.00 92.56 193 SER A O 1
ATOM 1497 N N . ILE A 1 194 ? 17.341 -3.835 -4.300 1.00 93.44 194 ILE A N 1
ATOM 1498 C CA . ILE A 1 194 ? 17.941 -4.927 -5.078 1.00 93.44 194 ILE A CA 1
ATOM 1499 C C . ILE A 1 194 ? 18.139 -4.487 -6.531 1.00 93.44 194 ILE A C 1
ATOM 1501 O O . ILE A 1 194 ? 19.245 -4.596 -7.060 1.00 93.44 194 ILE A O 1
ATOM 1505 N N . LEU A 1 195 ? 17.100 -3.941 -7.170 1.00 92.56 195 LEU A N 1
ATOM 1506 C CA . LEU A 1 195 ? 17.153 -3.515 -8.570 1.00 92.56 195 LEU A CA 1
ATOM 1507 C C . LEU A 1 195 ? 18.186 -2.409 -8.796 1.00 92.56 195 LEU A C 1
ATOM 1509 O O . LEU A 1 195 ? 18.933 -2.467 -9.770 1.00 92.56 195 LEU A O 1
ATOM 1513 N N . HIS A 1 196 ? 18.278 -1.432 -7.893 1.00 91.62 196 HIS A N 1
ATOM 1514 C CA . HIS A 1 196 ? 19.282 -0.373 -7.949 1.00 91.62 196 HIS A CA 1
ATOM 1515 C C . HIS A 1 196 ? 20.700 -0.947 -7.819 1.00 91.62 196 HIS A C 1
ATOM 1517 O O . HIS A 1 196 ? 21.602 -0.528 -8.543 1.00 91.62 196 HIS A O 1
ATOM 1523 N N . THR A 1 197 ? 20.890 -1.960 -6.967 1.00 91.25 197 THR A N 1
ATOM 1524 C CA . THR A 1 197 ? 22.175 -2.659 -6.841 1.00 91.25 197 THR A CA 1
ATOM 1525 C C . THR A 1 197 ? 22.548 -3.394 -8.121 1.00 91.25 197 THR A C 1
ATOM 1527 O O . THR A 1 197 ? 23.637 -3.175 -8.637 1.00 91.25 197 THR A O 1
ATOM 1530 N N . VAL A 1 198 ? 21.645 -4.216 -8.660 1.00 92.00 198 VAL A N 1
ATOM 1531 C CA . VAL A 1 198 ? 21.906 -5.033 -9.856 1.00 92.00 198 VAL A CA 1
ATOM 1532 C C . VAL A 1 198 ? 22.115 -4.163 -11.099 1.00 92.00 198 VAL A C 1
ATOM 1534 O O . VAL A 1 198 ? 23.038 -4.407 -11.868 1.00 92.00 198 VAL A O 1
ATOM 1537 N N . THR A 1 199 ? 21.304 -3.117 -11.282 1.00 91.12 199 THR A N 1
ATOM 1538 C CA . THR A 1 199 ? 21.330 -2.289 -12.502 1.00 91.12 199 THR A CA 1
ATOM 1539 C C . THR A 1 199 ? 22.575 -1.403 -12.583 1.00 91.12 199 THR A C 1
ATOM 1541 O O . THR A 1 199 ? 23.150 -1.242 -13.655 1.00 91.12 199 THR A O 1
ATOM 1544 N N . PHE A 1 200 ? 23.018 -0.829 -11.460 1.00 88.31 200 PHE A N 1
ATOM 1545 C CA . PHE A 1 200 ? 24.122 0.142 -11.430 1.00 88.31 200 PHE A CA 1
ATOM 1546 C C . PHE A 1 200 ? 25.454 -0.451 -10.944 1.00 88.31 200 PHE A C 1
ATOM 1548 O O . PHE A 1 200 ? 26.424 0.289 -10.732 1.00 88.31 200 PHE A O 1
ATOM 1555 N N . TRP A 1 201 ? 25.527 -1.776 -10.778 1.00 83.81 201 TRP A N 1
ATOM 1556 C CA . TRP A 1 201 ? 26.738 -2.474 -10.343 1.00 83.81 201 TRP A CA 1
ATOM 1557 C C . TRP A 1 201 ? 27.907 -2.263 -11.309 1.00 83.81 201 TRP A C 1
ATOM 1559 O O . TRP A 1 201 ? 29.003 -1.862 -10.909 1.00 83.81 201 TRP A O 1
ATOM 1569 N N . GLU A 1 202 ? 27.657 -2.501 -12.597 1.00 81.44 202 GLU A N 1
ATOM 1570 C CA . GLU A 1 202 ? 28.689 -2.476 -13.637 1.00 81.44 202 GLU A CA 1
ATOM 1571 C C . GLU A 1 202 ? 29.015 -1.057 -14.115 1.00 81.44 202 GLU A C 1
ATOM 1573 O O . GLU A 1 202 ? 30.139 -0.786 -14.534 1.00 81.44 202 GLU A O 1
ATOM 1578 N N . GLN A 1 203 ? 28.066 -0.126 -13.984 1.00 79.81 203 GLN A N 1
ATOM 1579 C CA . GLN A 1 203 ? 28.193 1.240 -14.495 1.00 79.81 203 GLN A CA 1
ATOM 1580 C C . GLN A 1 203 ? 29.177 2.106 -13.686 1.00 79.81 203 GLN A C 1
ATOM 1582 O O . GLN A 1 203 ? 29.732 3.075 -14.201 1.00 79.81 203 GLN A O 1
ATOM 1587 N N . ASN A 1 204 ? 29.436 1.753 -12.424 1.00 74.88 204 ASN A N 1
ATOM 1588 C CA . ASN A 1 204 ? 30.378 2.472 -11.569 1.00 74.88 204 ASN A CA 1
ATOM 1589 C C . ASN A 1 204 ? 31.792 1.892 -11.710 1.00 74.88 204 ASN A C 1
ATOM 1591 O O . ASN A 1 204 ? 32.044 0.774 -11.267 1.00 74.88 204 ASN A O 1
ATOM 1595 N N . SER A 1 205 ? 32.743 2.641 -12.275 1.00 70.25 205 SER A N 1
ATOM 1596 C CA . SER A 1 205 ? 34.147 2.198 -12.394 1.00 70.25 205 SER A CA 1
ATOM 1597 C C . SER A 1 205 ? 34.960 2.386 -11.102 1.00 70.25 205 SER A C 1
ATOM 1599 O O . SER A 1 205 ? 35.924 1.662 -10.858 1.00 70.25 205 SER A O 1
ATOM 1601 N N . ASN A 1 206 ? 34.560 3.325 -10.237 1.00 87.00 206 ASN A N 1
ATOM 1602 C CA . ASN A 1 206 ? 35.257 3.632 -8.987 1.00 87.00 206 ASN A CA 1
ATOM 1603 C C . ASN A 1 206 ? 34.842 2.673 -7.851 1.00 87.00 206 ASN A C 1
ATOM 1605 O O . ASN A 1 206 ? 33.659 2.563 -7.520 1.00 87.00 206 ASN A O 1
ATOM 1609 N N . ARG A 1 207 ? 35.821 2.028 -7.195 1.00 85.12 207 ARG A N 1
ATOM 1610 C CA . ARG A 1 207 ? 35.596 1.118 -6.053 1.00 85.12 207 ARG A CA 1
ATOM 1611 C C . ARG A 1 207 ? 34.846 1.791 -4.899 1.00 85.12 207 ARG A C 1
ATOM 1613 O O . ARG A 1 207 ? 33.952 1.178 -4.324 1.00 85.12 207 ARG A O 1
ATOM 1620 N N . TRP A 1 208 ? 35.149 3.055 -4.601 1.00 88.06 208 TRP A N 1
ATOM 1621 C CA . TRP A 1 208 ? 34.479 3.803 -3.530 1.00 88.06 208 TRP A CA 1
ATOM 1622 C C . TRP A 1 208 ? 33.002 4.064 -3.830 1.00 88.06 208 TRP A C 1
ATOM 1624 O O . TRP A 1 208 ? 32.162 3.974 -2.936 1.00 88.06 208 TRP A O 1
ATOM 1634 N N . ALA A 1 209 ? 32.668 4.325 -5.097 1.00 86.88 209 ALA A N 1
ATOM 1635 C CA . ALA A 1 209 ? 31.283 4.496 -5.525 1.00 86.88 209 ALA A CA 1
ATOM 1636 C C . ALA A 1 209 ? 30.488 3.186 -5.383 1.00 86.88 209 ALA A C 1
ATOM 1638 O O . ALA A 1 209 ? 29.357 3.217 -4.905 1.00 86.88 209 ALA A O 1
ATOM 1639 N N . ARG A 1 210 ? 31.099 2.034 -5.702 1.00 87.19 210 ARG A N 1
ATOM 1640 C CA . ARG A 1 210 ? 30.479 0.708 -5.512 1.00 87.19 210 ARG A CA 1
ATOM 1641 C C . ARG A 1 210 ? 30.221 0.384 -4.043 1.00 87.19 210 ARG A C 1
ATOM 1643 O O . ARG A 1 210 ? 29.128 -0.060 -3.711 1.00 87.19 210 ARG A O 1
ATOM 1650 N N . ILE A 1 211 ? 31.196 0.636 -3.165 1.00 89.50 211 ILE A N 1
ATOM 1651 C CA . ILE A 1 211 ? 31.038 0.402 -1.720 1.00 89.50 211 ILE A CA 1
ATOM 1652 C C . ILE A 1 211 ? 29.937 1.302 -1.154 1.00 89.50 211 ILE A C 1
ATOM 1654 O O . ILE A 1 211 ? 29.080 0.818 -0.422 1.00 89.50 211 ILE A O 1
ATOM 1658 N N . ARG A 1 212 ? 29.907 2.590 -1.528 1.00 90.50 212 ARG A N 1
ATOM 1659 C CA . ARG A 1 212 ? 28.843 3.512 -1.102 1.00 90.50 212 ARG A CA 1
ATOM 1660 C C . ARG A 1 212 ? 27.467 3.049 -1.581 1.00 90.50 212 ARG A C 1
ATOM 1662 O O . ARG A 1 212 ? 26.525 3.063 -0.797 1.00 90.50 212 ARG A O 1
ATOM 1669 N N . LEU A 1 213 ? 27.355 2.652 -2.847 1.00 91.75 213 LEU A N 1
ATOM 1670 C CA . LEU A 1 213 ? 26.104 2.168 -3.426 1.00 91.75 213 LEU A CA 1
ATOM 1671 C C . LEU A 1 213 ? 25.600 0.923 -2.689 1.00 91.75 213 LEU A C 1
ATOM 1673 O O . LEU A 1 213 ? 24.439 0.889 -2.289 1.00 91.75 213 LEU A O 1
ATOM 1677 N N . LEU A 1 214 ? 26.481 -0.053 -2.445 1.00 92.00 214 LEU A N 1
ATOM 1678 C CA . LEU A 1 214 ? 26.146 -1.234 -1.652 1.00 92.00 214 LEU A CA 1
ATOM 1679 C C . LEU A 1 214 ? 25.732 -0.873 -0.234 1.00 92.00 214 LEU A C 1
ATOM 1681 O O . LEU A 1 214 ? 24.716 -1.371 0.224 1.00 92.00 214 LEU A O 1
ATOM 1685 N N . ALA A 1 215 ? 26.486 -0.015 0.452 1.00 93.19 215 ALA A N 1
ATOM 1686 C CA . ALA A 1 215 ? 26.185 0.359 1.828 1.00 93.19 215 ALA A CA 1
ATOM 1687 C C . ALA A 1 215 ? 24.798 1.007 1.940 1.00 93.19 215 ALA A C 1
ATOM 1689 O O . ALA A 1 215 ? 24.004 0.607 2.784 1.00 93.19 215 ALA A O 1
ATOM 1690 N N . VAL A 1 216 ? 24.475 1.952 1.050 1.00 93.56 216 VAL A N 1
ATOM 1691 C CA . VAL A 1 216 ? 23.161 2.613 1.033 1.00 93.56 216 VAL A CA 1
ATOM 1692 C C . VAL A 1 216 ? 22.046 1.610 0.738 1.00 93.56 216 VAL A C 1
ATOM 1694 O O . VAL A 1 216 ? 21.074 1.550 1.485 1.00 93.56 216 VAL A O 1
ATOM 1697 N N . ASN A 1 217 ? 22.186 0.788 -0.305 1.00 94.56 217 ASN A N 1
ATOM 1698 C CA . ASN A 1 217 ? 21.144 -0.172 -0.672 1.00 94.56 217 ASN A CA 1
ATOM 1699 C C . ASN A 1 217 ? 20.998 -1.305 0.359 1.00 94.56 217 ASN A C 1
ATOM 1701 O O . ASN A 1 217 ? 19.893 -1.797 0.559 1.00 94.56 217 ASN A O 1
ATOM 1705 N N . LEU A 1 218 ? 22.079 -1.703 1.038 1.00 95.31 218 LEU A N 1
ATOM 1706 C CA . LEU A 1 218 ? 22.044 -2.685 2.124 1.00 95.31 218 LEU A CA 1
ATOM 1707 C C . LEU A 1 218 ? 21.309 -2.125 3.343 1.00 95.31 218 LEU A C 1
ATOM 1709 O O . LEU A 1 218 ? 20.499 -2.830 3.935 1.00 95.31 218 LEU A O 1
ATOM 1713 N N . VAL A 1 219 ? 21.548 -0.856 3.691 1.00 95.56 219 VAL A N 1
ATOM 1714 C CA . VAL A 1 219 ? 20.808 -0.169 4.760 1.00 95.56 219 VAL A CA 1
ATOM 1715 C C . VAL A 1 219 ? 19.328 -0.060 4.403 1.00 95.56 219 VAL A C 1
ATOM 1717 O O . VAL A 1 219 ? 18.488 -0.403 5.228 1.00 95.56 219 VAL A O 1
ATOM 1720 N N . LEU A 1 220 ? 18.992 0.342 3.174 1.00 93.19 220 LEU A N 1
ATOM 1721 C CA . LEU A 1 220 ? 17.599 0.389 2.720 1.00 93.19 220 LEU A CA 1
ATOM 1722 C C . LEU A 1 220 ? 16.948 -0.997 2.766 1.00 93.19 220 LEU A C 1
ATOM 1724 O O . LEU A 1 220 ? 15.852 -1.141 3.299 1.00 93.19 220 LEU A O 1
ATOM 1728 N N . PHE A 1 221 ? 17.638 -2.033 2.291 1.00 94.94 221 PHE A N 1
ATOM 1729 C CA . PHE A 1 221 ? 17.146 -3.405 2.366 1.00 94.94 221 PHE A CA 1
ATOM 1730 C C . PHE A 1 221 ? 16.931 -3.864 3.814 1.00 94.94 221 PHE A C 1
ATOM 1732 O O . PHE A 1 221 ? 15.906 -4.471 4.108 1.00 94.94 221 PHE A O 1
ATOM 1739 N N . ALA A 1 222 ? 17.851 -3.539 4.727 1.00 94.31 222 ALA A N 1
ATOM 1740 C CA . ALA A 1 222 ? 17.709 -3.844 6.147 1.00 94.31 222 ALA A CA 1
ATOM 1741 C C . ALA A 1 222 ? 16.504 -3.120 6.767 1.00 94.31 222 ALA A C 1
ATOM 1743 O O . ALA A 1 222 ? 15.736 -3.751 7.486 1.00 94.31 222 ALA A O 1
ATOM 1744 N N . ILE A 1 223 ? 16.283 -1.842 6.433 1.00 90.94 223 ILE A N 1
ATOM 1745 C CA . ILE A 1 223 ? 15.091 -1.089 6.856 1.00 90.94 223 ILE A CA 1
ATOM 1746 C C . ILE A 1 223 ? 13.821 -1.780 6.346 1.00 90.94 223 ILE A C 1
ATOM 1748 O O . ILE A 1 223 ? 12.906 -2.037 7.127 1.00 90.94 223 ILE A O 1
ATOM 1752 N N . GLY A 1 224 ? 13.781 -2.144 5.061 1.00 91.25 224 GLY A N 1
ATOM 1753 C CA . GLY A 1 224 ? 12.664 -2.886 4.474 1.00 91.25 224 GLY A CA 1
ATOM 1754 C C . GLY A 1 224 ? 12.412 -4.215 5.187 1.00 91.25 224 GLY A C 1
ATOM 1755 O O . GLY A 1 224 ? 11.279 -4.509 5.554 1.00 91.25 224 GLY A O 1
ATOM 1756 N N . LEU A 1 225 ? 13.471 -4.973 5.479 1.00 92.94 225 LEU A N 1
ATOM 1757 C CA . LEU A 1 225 ? 13.373 -6.237 6.202 1.00 92.94 225 LEU A CA 1
ATOM 1758 C C . LEU A 1 225 ? 12.861 -6.043 7.634 1.00 92.94 225 LEU A C 1
ATOM 1760 O O . LEU A 1 225 ? 12.022 -6.818 8.076 1.00 92.94 225 LEU A O 1
ATOM 1764 N N . THR A 1 226 ? 13.314 -5.008 8.348 1.00 90.25 226 THR A N 1
ATOM 1765 C CA . THR A 1 226 ? 12.794 -4.696 9.689 1.00 90.25 226 THR A CA 1
ATOM 1766 C C . THR A 1 226 ? 11.329 -4.275 9.654 1.00 90.25 226 THR A C 1
ATOM 1768 O O . THR A 1 226 ? 10.557 -4.719 10.496 1.00 90.25 226 THR A O 1
ATOM 1771 N N . ALA A 1 227 ? 10.917 -3.479 8.663 1.00 88.31 227 ALA A N 1
ATOM 1772 C CA . ALA A 1 227 ? 9.521 -3.090 8.485 1.00 88.31 227 ALA A CA 1
ATOM 1773 C C . ALA A 1 227 ? 8.636 -4.307 8.171 1.00 88.31 227 ALA A C 1
ATOM 1775 O O . ALA A 1 227 ? 7.536 -4.417 8.703 1.00 88.31 227 ALA A O 1
ATOM 1776 N N . PHE A 1 228 ? 9.140 -5.241 7.359 1.00 90.69 228 PHE A N 1
ATOM 1777 C CA . PHE A 1 228 ? 8.471 -6.501 7.048 1.00 90.69 228 PHE A CA 1
ATOM 1778 C C . PHE A 1 228 ? 8.302 -7.373 8.296 1.00 90.69 228 PHE A C 1
ATOM 1780 O O . PHE A 1 228 ? 7.190 -7.777 8.623 1.00 90.69 228 PHE A O 1
ATOM 1787 N N . THR A 1 229 ? 9.392 -7.661 9.015 1.00 91.31 229 THR A N 1
ATOM 1788 C CA . THR A 1 229 ? 9.355 -8.595 10.149 1.00 91.31 229 THR A CA 1
ATOM 1789 C C . THR A 1 229 ? 8.596 -8.027 11.336 1.00 91.31 229 THR A C 1
ATOM 1791 O O . THR A 1 229 ? 7.736 -8.717 11.877 1.00 91.31 229 THR A O 1
ATOM 1794 N N . LEU A 1 230 ? 8.869 -6.777 11.720 1.00 88.94 230 LEU A N 1
ATOM 1795 C CA . LEU A 1 230 ? 8.158 -6.123 12.816 1.00 88.94 230 LEU A CA 1
ATOM 1796 C C . LEU A 1 230 ? 6.693 -5.904 12.442 1.00 88.94 230 LEU A C 1
ATOM 1798 O O . LEU A 1 230 ? 5.819 -6.241 13.230 1.00 88.94 230 LEU A O 1
ATOM 1802 N N . GLY A 1 231 ? 6.409 -5.424 11.229 1.00 87.31 231 GLY A N 1
ATOM 1803 C CA . GLY A 1 231 ? 5.039 -5.198 10.772 1.00 87.31 231 GLY A CA 1
ATOM 1804 C C . GLY A 1 231 ? 4.182 -6.462 10.803 1.00 87.31 231 GLY A C 1
ATOM 1805 O O . GLY A 1 231 ? 3.064 -6.427 11.312 1.00 87.31 231 GLY A O 1
ATOM 1806 N N . ILE A 1 232 ? 4.719 -7.594 10.334 1.00 90.25 232 ILE A N 1
ATOM 1807 C CA . ILE A 1 232 ? 4.032 -8.890 10.423 1.00 90.25 232 ILE A CA 1
ATOM 1808 C C . ILE A 1 232 ? 3.884 -9.326 11.876 1.00 90.25 232 ILE A C 1
ATOM 1810 O O . ILE A 1 232 ? 2.800 -9.749 12.261 1.00 90.25 232 ILE A O 1
ATOM 1814 N N . TYR A 1 233 ? 4.950 -9.231 12.676 1.00 89.81 233 TYR A N 1
ATOM 1815 C CA . TYR A 1 233 ? 4.923 -9.662 14.071 1.00 89.81 233 TYR A CA 1
ATOM 1816 C C . TYR A 1 233 ? 3.827 -8.941 14.863 1.00 89.81 233 TYR A C 1
ATOM 1818 O O . TYR A 1 233 ? 2.980 -9.612 15.445 1.00 89.81 233 TYR A O 1
ATOM 1826 N N . PHE A 1 234 ? 3.801 -7.605 14.811 1.00 86.88 234 PHE A N 1
ATOM 1827 C CA . PHE A 1 234 ? 2.806 -6.796 15.516 1.00 86.88 234 PHE A CA 1
ATOM 1828 C C . PHE A 1 234 ? 1.395 -6.997 14.952 1.00 86.88 234 PHE A C 1
ATOM 1830 O O . PHE A 1 234 ? 0.456 -7.214 15.706 1.00 86.88 234 PHE A O 1
ATOM 1837 N N . SER A 1 235 ? 1.233 -7.037 13.625 1.00 87.94 235 SER A N 1
ATOM 1838 C CA . SER A 1 235 ? -0.099 -7.263 13.043 1.00 87.94 235 SER A CA 1
ATOM 1839 C C . SER A 1 235 ? -0.663 -8.630 13.437 1.00 87.94 235 SER A C 1
ATOM 1841 O O . SER A 1 235 ? -1.841 -8.748 13.751 1.00 87.94 235 SER A O 1
ATOM 1843 N N . VAL A 1 236 ? 0.162 -9.681 13.436 1.00 88.25 236 VAL A N 1
ATOM 1844 C CA . VAL A 1 236 ? -0.282 -11.033 13.799 1.00 88.25 236 VAL A CA 1
ATOM 1845 C C . VAL A 1 236 ? -0.534 -11.157 15.301 1.00 88.25 236 VAL A C 1
ATOM 1847 O O . VAL A 1 236 ? -1.515 -11.800 15.672 1.00 88.25 236 VAL A O 1
ATOM 1850 N N . SER A 1 237 ? 0.297 -10.554 16.161 1.00 87.69 237 SER A N 1
ATOM 1851 C CA . SER A 1 237 ? 0.039 -10.553 17.608 1.00 87.69 237 SER A CA 1
ATOM 1852 C C . SER A 1 237 ? -1.292 -9.885 17.927 1.00 87.69 237 SER A C 1
ATOM 1854 O O . SER A 1 237 ? -2.113 -10.472 18.629 1.00 87.69 237 SER A O 1
ATOM 1856 N N . ASP A 1 238 ? -1.552 -8.732 17.314 1.00 85.06 238 ASP A N 1
ATOM 1857 C CA . ASP A 1 238 ? -2.762 -7.955 17.565 1.00 85.06 238 ASP A CA 1
ATOM 1858 C C . ASP A 1 238 ? -4.010 -8.675 17.025 1.00 85.06 238 ASP A C 1
ATOM 1860 O O . ASP A 1 238 ? -5.065 -8.659 17.660 1.00 85.06 238 ASP A O 1
ATOM 1864 N N . ILE A 1 239 ? -3.889 -9.395 15.899 1.00 86.69 239 ILE A N 1
ATOM 1865 C CA . ILE A 1 239 ? -4.958 -10.270 15.389 1.00 86.69 239 ILE A CA 1
ATOM 1866 C C . ILE A 1 239 ? -5.261 -11.393 16.391 1.00 86.69 239 ILE A C 1
ATOM 1868 O O . ILE A 1 239 ? -6.429 -11.652 16.683 1.00 86.69 239 ILE A O 1
ATOM 1872 N N . ILE A 1 240 ? -4.237 -12.068 16.922 1.00 87.12 240 ILE A N 1
ATOM 1873 C CA . ILE A 1 240 ? -4.421 -13.171 17.879 1.00 87.12 240 ILE A CA 1
ATOM 1874 C C . ILE A 1 240 ? -5.093 -12.669 19.163 1.00 87.12 240 ILE A C 1
ATOM 1876 O O . ILE A 1 240 ? -6.014 -13.313 19.670 1.00 87.12 240 ILE A O 1
ATOM 1880 N N . ASP A 1 241 ? -4.667 -11.519 19.678 1.00 85.75 241 ASP A N 1
ATOM 1881 C CA . ASP A 1 241 ? -5.225 -10.947 20.904 1.00 85.75 241 ASP A CA 1
ATOM 1882 C C . ASP A 1 241 ? -6.653 -10.414 20.702 1.00 85.75 241 ASP A C 1
ATOM 1884 O O . ASP A 1 241 ? -7.509 -10.571 21.581 1.00 85.75 241 ASP A O 1
ATOM 1888 N N . SER A 1 242 ? -6.960 -9.890 19.511 1.00 83.75 242 SER A N 1
ATOM 1889 C CA . SER A 1 242 ? -8.329 -9.559 19.102 1.00 83.75 242 SER A CA 1
ATOM 1890 C C . SER A 1 242 ? -9.242 -10.792 19.137 1.00 83.75 242 SER A C 1
ATOM 1892 O O . SER A 1 242 ? -10.315 -10.755 19.744 1.00 83.75 242 SER A O 1
ATOM 1894 N N . TYR A 1 243 ? -8.790 -11.927 18.590 1.00 85.06 243 TYR A N 1
ATOM 1895 C CA . TYR A 1 243 ? -9.557 -13.177 18.609 1.00 85.06 243 TYR A CA 1
ATOM 1896 C C . TYR A 1 243 ? -9.815 -13.715 20.016 1.00 85.06 243 TYR A C 1
ATOM 1898 O O . TYR A 1 243 ? -10.944 -14.096 20.325 1.00 85.06 243 TYR A O 1
ATOM 1906 N N . ARG A 1 244 ? -8.802 -13.692 20.889 1.00 84.19 244 ARG A N 1
ATOM 1907 C CA . ARG A 1 244 ? -8.949 -14.107 22.295 1.00 84.19 244 ARG A CA 1
ATOM 1908 C C . ARG A 1 244 ? -9.965 -13.253 23.043 1.00 84.19 244 ARG A C 1
ATOM 1910 O O . ARG A 1 244 ? -10.727 -13.765 23.857 1.00 84.19 244 ARG A O 1
ATOM 1917 N N . THR A 1 245 ? -9.987 -11.955 22.755 1.00 82.06 245 THR A N 1
ATOM 1918 C CA . THR A 1 245 ? -10.938 -11.024 23.369 1.00 82.06 245 THR A CA 1
ATOM 1919 C C . THR A 1 245 ? -12.368 -11.335 22.921 1.00 82.06 245 THR A C 1
ATOM 1921 O O . THR A 1 245 ? -13.274 -11.370 23.751 1.00 82.06 245 THR A O 1
ATOM 1924 N N . ILE A 1 246 ? -12.578 -11.624 21.631 1.00 79.38 246 ILE A N 1
ATOM 1925 C CA . ILE A 1 246 ? -13.890 -12.021 21.094 1.00 79.38 246 ILE A CA 1
ATOM 1926 C C . ILE A 1 246 ? -14.366 -13.339 21.720 1.00 79.38 246 ILE A C 1
ATOM 1928 O O . ILE A 1 246 ? -15.523 -13.437 22.128 1.00 79.38 246 ILE A O 1
ATOM 1932 N N . GLU A 1 247 ? -13.488 -14.338 21.826 1.00 78.88 247 GLU A N 1
ATOM 1933 C CA . GLU A 1 247 ? -13.800 -15.635 22.439 1.00 78.88 247 GLU A CA 1
ATOM 1934 C C . GLU A 1 247 ? -14.221 -15.473 23.908 1.00 78.88 247 GLU A C 1
ATOM 1936 O O . GLU A 1 247 ? -15.280 -15.959 24.304 1.00 78.88 247 GLU A O 1
ATOM 1941 N N . PHE A 1 248 ? -13.477 -14.675 24.679 1.00 77.62 248 PHE A N 1
ATOM 1942 C CA . PHE A 1 248 ? -13.806 -14.361 26.071 1.00 77.62 248 PHE A CA 1
ATOM 1943 C C . PHE A 1 248 ? -15.165 -13.651 26.229 1.00 77.62 248 PHE A C 1
ATOM 1945 O O . PHE A 1 248 ? -15.937 -13.953 27.144 1.00 77.62 248 PHE A O 1
ATOM 1952 N N . ILE A 1 249 ? -15.501 -12.715 25.333 1.00 76.00 249 ILE A N 1
ATOM 1953 C CA . ILE A 1 249 ? -16.814 -12.046 25.338 1.00 76.00 249 ILE A CA 1
ATOM 1954 C C . ILE A 1 249 ? -17.930 -13.052 25.034 1.00 76.00 249 ILE A C 1
ATOM 1956 O O . ILE A 1 249 ? -18.979 -13.034 25.679 1.00 76.00 249 ILE A O 1
ATOM 1960 N N . ASN A 1 250 ? -17.719 -13.948 24.073 1.00 75.50 250 ASN A N 1
ATOM 1961 C CA . ASN A 1 250 ? -18.722 -14.938 23.693 1.00 75.50 250 ASN A CA 1
ATOM 1962 C C . ASN A 1 250 ? -18.988 -15.948 24.828 1.00 75.50 250 ASN A C 1
ATOM 1964 O O . ASN A 1 250 ? -20.138 -16.301 25.083 1.00 75.50 250 ASN A O 1
ATOM 1968 N N . GLU A 1 251 ? -17.949 -16.347 25.571 1.00 76.62 251 GLU A N 1
ATOM 1969 C CA . GLU A 1 251 ? -18.082 -17.206 26.758 1.00 76.62 251 GLU A CA 1
ATOM 1970 C C . GLU A 1 251 ? -18.793 -16.515 27.933 1.00 76.62 251 GLU A C 1
ATOM 1972 O O . GLU A 1 251 ? -19.536 -17.156 28.674 1.00 76.62 251 GLU A O 1
ATOM 1977 N N . THR A 1 252 ? -18.598 -15.206 28.113 1.00 74.06 252 THR A N 1
ATOM 1978 C CA . THR A 1 252 ? -19.201 -14.449 29.227 1.00 74.06 252 THR A CA 1
ATOM 1979 C C . THR A 1 252 ? -20.629 -13.968 28.950 1.00 74.06 252 THR A C 1
ATOM 1981 O O . THR A 1 252 ? -21.375 -13.706 29.895 1.00 74.06 252 THR A O 1
ATOM 1984 N N . THR A 1 253 ? -21.041 -13.868 27.682 1.00 65.25 253 THR A N 1
ATOM 1985 C CA . THR A 1 253 ? -22.374 -13.378 27.273 1.00 65.25 253 THR A CA 1
ATOM 1986 C C . THR A 1 253 ? -23.401 -14.480 27.003 1.00 65.25 253 THR A C 1
ATOM 1988 O O . THR A 1 253 ? -24.600 -14.196 27.011 1.00 65.25 253 THR A O 1
ATOM 1991 N N . LEU A 1 254 ? -22.975 -15.737 26.835 1.00 53.12 254 LEU A N 1
ATOM 1992 C CA . LEU A 1 254 ? -23.860 -16.903 26.779 1.00 53.12 254 LEU A CA 1
ATOM 1993 C C . LEU A 1 254 ? -23.910 -17.588 28.157 1.00 53.12 254 LEU A C 1
ATOM 1995 O O . LEU A 1 254 ? -23.073 -18.446 28.439 1.00 53.12 254 LEU A O 1
ATOM 1999 N N . PRO A 1 255 ? -24.886 -17.278 29.037 1.00 48.50 255 PRO A N 1
ATOM 2000 C CA . PRO A 1 255 ? -25.123 -18.131 30.187 1.00 48.50 255 PRO A CA 1
ATOM 2001 C C . PRO A 1 255 ? -25.542 -19.508 29.668 1.00 48.50 255 PRO A C 1
ATOM 2003 O O . PRO A 1 255 ? -26.393 -19.624 28.781 1.00 48.50 255 PRO A O 1
ATOM 2006 N N . SER A 1 256 ? -24.923 -20.542 30.227 1.00 51.16 256 SER A N 1
ATOM 2007 C CA . SER A 1 256 ? -25.221 -21.956 30.022 1.00 51.16 256 SER A CA 1
ATOM 2008 C C . SER A 1 256 ? -26.729 -22.238 30.033 1.00 51.16 256 SER A C 1
ATOM 2010 O O . SER A 1 256 ? -27.339 -22.493 31.070 1.00 51.16 256 SER A O 1
ATOM 2012 N N . SER A 1 257 ? -27.354 -22.232 28.856 1.00 44.84 257 SER A N 1
ATOM 2013 C CA . SER A 1 257 ? -28.702 -22.760 28.683 1.00 44.84 257 SER A CA 1
ATOM 2014 C C . SER A 1 257 ? -28.603 -24.249 28.360 1.00 44.84 257 SER A C 1
ATOM 2016 O O . SER A 1 257 ? -28.299 -24.663 27.247 1.00 44.84 257 SER A O 1
ATOM 2018 N N . SER A 1 258 ? -28.862 -25.031 29.411 1.00 42.94 258 SER A N 1
ATOM 2019 C CA . SER A 1 258 ? -29.398 -26.397 29.401 1.00 42.94 258 SER A CA 1
ATOM 2020 C C . SER A 1 258 ? -28.614 -27.479 28.646 1.00 42.94 258 SER A C 1
ATOM 2022 O O . SER A 1 258 ? -28.964 -27.857 27.530 1.00 42.94 258 SER A O 1
ATOM 2024 N N . VAL A 1 259 ? -27.666 -28.104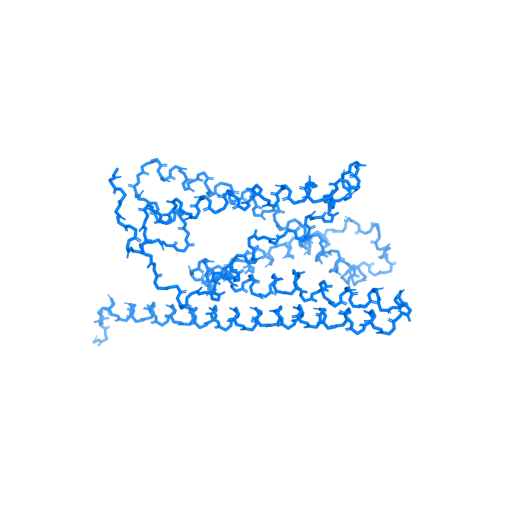 29.350 1.00 44.19 259 VAL A N 1
ATOM 2025 C CA . VAL A 1 259 ? -27.562 -29.572 29.339 1.00 44.19 259 VAL A CA 1
ATOM 2026 C C . VAL A 1 259 ? -28.063 -30.049 30.700 1.00 44.19 259 VAL A C 1
ATOM 2028 O O . VAL A 1 259 ? -27.345 -29.994 31.697 1.00 44.19 259 VAL A O 1
ATOM 2031 N N . GLY A 1 260 ? -29.336 -30.426 30.729 1.00 39.94 260 GLY A N 1
ATOM 2032 C CA . GLY A 1 260 ? -30.035 -31.106 31.813 1.00 39.94 260 GLY A CA 1
ATOM 2033 C C . GLY A 1 260 ? -31.081 -32.009 31.188 1.00 39.94 260 GLY A C 1
ATOM 2034 O O . GLY A 1 260 ? -31.725 -31.534 30.225 1.00 39.94 260 GLY A O 1
#

Secondary structure (DSSP, 8-state):
-----TT----TTTTHHHHHHHHHHHT--HHHHHHHHHH-S-GGGGSSTTSHHHHHHHHHHHHHHHHHHHHHHHHGGG--SSTTTTS-S-HHHHHHHHHHHHHHHHHHHHHHHHHHHHHHHHHHHHHHHHHHGGG--SSS----HHHHHHHHHHHHHHHHHHHHHHHH---HHHHHHHHHHHHHIIIIIIHHHHHHHHHHTTT--SHHHHHHHHHHHHHHHHHHHHHHHHHHHHHHHHHHHHHHHHHHHHHHHS------

Organism: Blomia tropicalis (NCBI:txid40697)